Protein AF-A0A919XUC8-F1 (afdb_monomer_lite)

Organism: NCBI:txid1274374

pLDDT: mean 73.31, std 17.29, range [32.78, 96.19]

Structure (mmCIF, N/CA/C/O backbone):
data_AF-A0A919XUC8-F1
#
_entry.id   AF-A0A919XUC8-F1
#
loop_
_atom_site.group_PDB
_atom_site.id
_atom_site.type_symbol
_atom_site.label_atom_id
_atom_site.label_alt_id
_atom_site.label_comp_id
_atom_site.label_asym_id
_atom_site.label_entity_id
_atom_site.label_seq_id
_atom_site.pdbx_PDB_ins_code
_atom_site.Cartn_x
_atom_site.Cartn_y
_atom_site.Cartn_z
_atom_site.occupancy
_atom_site.B_iso_or_equiv
_atom_site.auth_seq_id
_atom_site.auth_comp_id
_atom_site.auth_asym_id
_atom_site.auth_atom_id
_atom_site.pdbx_PDB_model_num
ATOM 1 N N . MET A 1 1 ? 23.771 -29.250 4.100 1.00 35.22 1 MET A N 1
ATOM 2 C CA . MET A 1 1 ? 23.543 -27.794 4.198 1.00 35.22 1 MET A CA 1
ATOM 3 C C . MET A 1 1 ? 22.122 -27.547 3.735 1.00 35.22 1 MET A C 1
ATOM 5 O O . MET A 1 1 ? 21.874 -27.646 2.543 1.00 35.22 1 MET A O 1
ATOM 9 N N . LEU A 1 2 ? 21.184 -27.385 4.669 1.00 32.78 2 LEU A N 1
ATOM 10 C CA . LEU A 1 2 ? 19.795 -27.058 4.343 1.00 32.78 2 LEU A CA 1
ATOM 11 C C . LEU A 1 2 ? 19.739 -25.569 3.996 1.00 32.78 2 LEU A C 1
ATOM 13 O O . LEU A 1 2 ? 20.251 -24.742 4.746 1.00 32.78 2 LEU A O 1
ATOM 17 N N . SER A 1 3 ? 19.220 -25.292 2.804 1.00 42.78 3 SER A N 1
ATOM 18 C CA . SER A 1 3 ? 19.076 -23.978 2.186 1.00 42.78 3 SER A CA 1
ATOM 19 C C . SER A 1 3 ? 18.250 -23.041 3.059 1.00 42.78 3 SER A C 1
ATOM 21 O O . SER A 1 3 ? 17.225 -23.460 3.598 1.00 42.78 3 SER A O 1
ATOM 23 N N . ASP A 1 4 ? 18.694 -21.786 3.155 1.00 43.66 4 ASP A N 1
ATOM 24 C CA . ASP A 1 4 ? 17.958 -20.678 3.759 1.00 43.66 4 ASP A CA 1
ATOM 25 C C . ASP A 1 4 ? 16.482 -20.745 3.359 1.00 43.66 4 ASP A C 1
ATOM 27 O O . ASP A 1 4 ? 16.142 -20.634 2.181 1.00 43.66 4 ASP A O 1
ATOM 31 N N . HIS A 1 5 ? 15.611 -20.956 4.346 1.00 45.22 5 HIS A N 1
ATOM 32 C CA . HIS A 1 5 ? 14.172 -20.826 4.179 1.00 45.22 5 HIS A CA 1
ATOM 33 C C . HIS A 1 5 ? 13.878 -19.499 3.470 1.00 45.22 5 HIS A C 1
ATOM 35 O O . HIS A 1 5 ? 14.228 -18.431 3.984 1.00 45.22 5 HIS A O 1
ATOM 41 N N . GLU A 1 6 ? 13.244 -19.564 2.296 1.00 49.62 6 GLU A N 1
ATOM 42 C CA . GLU A 1 6 ? 12.696 -18.398 1.611 1.00 49.62 6 GLU A CA 1
ATOM 43 C C . GLU A 1 6 ? 11.824 -17.638 2.612 1.00 49.62 6 GLU A C 1
ATOM 45 O O . GLU A 1 6 ? 10.756 -18.099 3.018 1.00 49.62 6 GLU A O 1
ATOM 50 N N . LYS A 1 7 ? 12.302 -16.481 3.078 1.00 47.91 7 LYS A N 1
ATOM 51 C CA . LYS A 1 7 ? 11.507 -15.606 3.936 1.00 47.91 7 LYS A CA 1
ATOM 52 C C . LYS A 1 7 ? 10.332 -15.117 3.104 1.00 47.91 7 LYS A C 1
ATOM 54 O O . LYS A 1 7 ? 10.473 -14.174 2.328 1.00 47.91 7 LYS A O 1
ATOM 59 N N . GLN A 1 8 ? 9.188 -15.771 3.262 1.00 55.16 8 GLN A N 1
ATOM 60 C CA . GLN A 1 8 ? 7.946 -15.391 2.610 1.00 55.16 8 GLN A CA 1
ATOM 61 C C . GLN A 1 8 ? 7.625 -13.941 3.001 1.00 55.16 8 GLN A C 1
ATOM 63 O O . GLN A 1 8 ? 7.389 -13.623 4.168 1.00 55.16 8 GLN A O 1
ATOM 68 N N . PHE A 1 9 ? 7.728 -13.029 2.035 1.00 65.75 9 PHE A N 1
ATOM 69 C CA . PHE A 1 9 ? 7.558 -11.600 2.263 1.00 65.75 9 PHE A CA 1
ATOM 70 C C . PHE A 1 9 ? 6.149 -11.184 1.851 1.00 65.75 9 PHE A C 1
ATOM 72 O O . PHE A 1 9 ? 5.797 -11.246 0.675 1.00 65.75 9 PHE A O 1
ATOM 79 N N . PHE A 1 10 ? 5.359 -10.723 2.819 1.00 75.56 10 PHE A N 1
ATOM 80 C CA . PHE A 1 10 ? 4.027 -10.186 2.562 1.00 75.56 10 PHE A CA 1
ATOM 81 C C . PHE A 1 10 ? 4.118 -8.669 2.349 1.00 75.56 10 PHE A C 1
ATOM 83 O O . PHE A 1 10 ? 4.621 -7.961 3.229 1.00 75.56 10 PHE A O 1
ATOM 90 N N . PRO A 1 11 ? 3.672 -8.140 1.196 1.00 82.00 11 PRO A N 1
ATOM 91 C CA . PRO A 1 11 ? 3.719 -6.710 0.939 1.00 82.00 11 PRO A CA 1
ATOM 92 C C . PRO A 1 11 ? 2.731 -5.967 1.841 1.00 82.00 11 PRO A C 1
ATOM 94 O O . PRO A 1 11 ? 1.624 -6.440 2.090 1.00 82.00 11 PRO A O 1
ATOM 97 N N . LYS A 1 12 ? 3.105 -4.764 2.280 1.00 83.69 12 LYS A N 1
ATOM 98 C CA . LYS A 1 12 ? 2.162 -3.799 2.859 1.00 83.69 12 LYS A CA 1
ATOM 99 C C . LYS A 1 12 ? 1.302 -3.218 1.735 1.00 83.69 12 LYS A C 1
ATOM 101 O O . LYS A 1 12 ? 1.861 -2.743 0.745 1.00 83.69 12 LYS A O 1
ATOM 106 N N . VAL A 1 13 ? -0.022 -3.249 1.877 1.00 85.06 13 VAL A N 1
ATOM 107 C CA . VAL A 1 13 ? -0.961 -2.833 0.820 1.00 85.06 13 VAL A CA 1
ATOM 108 C C . VAL A 1 13 ? -1.661 -1.540 1.219 1.00 85.06 13 VAL A C 1
ATOM 110 O O . VAL A 1 13 ? -2.330 -1.483 2.244 1.00 85.06 13 VAL A O 1
ATOM 113 N N . PHE A 1 14 ? -1.527 -0.505 0.391 1.00 83.38 14 PHE A N 1
ATOM 114 C CA . PHE A 1 14 ? -2.215 0.773 0.573 1.00 83.38 14 PHE A CA 1
ATOM 115 C C . PHE A 1 14 ? -3.455 0.823 -0.328 1.00 83.38 14 PHE A C 1
ATOM 117 O O . PHE A 1 14 ? -3.329 0.809 -1.553 1.00 83.38 14 PHE A O 1
ATOM 124 N N . VAL A 1 15 ? -4.649 0.896 0.262 1.00 81.44 15 VAL A N 1
ATOM 125 C CA . VAL A 1 15 ? -5.942 0.874 -0.446 1.00 81.44 15 VAL A CA 1
ATOM 126 C C . VAL A 1 15 ? -6.678 2.193 -0.238 1.00 81.44 15 VAL A C 1
ATOM 128 O O . VAL A 1 15 ? -6.671 2.747 0.855 1.00 81.44 15 VAL A O 1
ATOM 131 N N . GLY A 1 16 ? -7.342 2.709 -1.270 1.00 76.19 16 GLY A N 1
ATOM 132 C CA . GLY A 1 16 ? -8.295 3.813 -1.128 1.00 76.19 16 GLY A CA 1
ATOM 133 C C . GLY A 1 16 ? -8.589 4.543 -2.431 1.00 76.19 16 GLY A C 1
ATOM 134 O O . GLY A 1 16 ? -8.021 4.228 -3.479 1.00 76.19 16 GLY A O 1
ATOM 135 N N . SER A 1 17 ? -9.479 5.530 -2.359 1.00 71.12 17 SER A N 1
ATOM 136 C CA . SER A 1 17 ? -10.038 6.255 -3.507 1.00 71.12 17 SER A CA 1
ATOM 137 C C . SER A 1 17 ? -9.015 7.140 -4.243 1.00 71.12 17 SER A C 1
ATOM 139 O O . SER A 1 17 ? -7.863 7.302 -3.840 1.00 71.12 17 SER A O 1
ATOM 141 N N . ARG A 1 18 ? -9.380 7.713 -5.395 1.00 69.62 18 ARG A N 1
ATOM 142 C CA . ARG A 1 18 ? -8.484 8.648 -6.101 1.00 69.62 18 ARG A CA 1
ATOM 143 C C . ARG A 1 18 ? -8.167 9.855 -5.215 1.00 69.62 18 ARG A C 1
ATOM 145 O O . ARG A 1 18 ? -9.049 10.367 -4.542 1.00 69.62 18 ARG A O 1
ATOM 152 N N . LYS A 1 19 ? -6.913 10.326 -5.270 1.00 68.81 19 LYS A N 1
ATOM 153 C CA . LYS A 1 19 ? -6.398 11.459 -4.472 1.00 68.81 19 LYS A CA 1
ATOM 154 C C . LYS A 1 19 ? -6.428 11.252 -2.950 1.00 68.81 19 LYS A C 1
ATOM 156 O O . LYS A 1 19 ? -6.259 12.207 -2.208 1.00 68.81 19 LYS A O 1
ATOM 161 N N . SER A 1 20 ? -6.536 10.012 -2.486 1.00 70.69 20 SER A N 1
ATOM 162 C CA . SER A 1 20 ? -6.585 9.659 -1.064 1.00 70.69 20 SER A CA 1
ATOM 163 C C . SER A 1 20 ? -5.227 9.673 -0.335 1.00 70.69 20 SER A C 1
ATOM 165 O O . SER A 1 20 ? -5.047 8.987 0.661 1.00 70.69 20 SER A O 1
ATOM 167 N N . GLY A 1 21 ? -4.209 10.348 -0.876 1.00 79.81 21 GLY A N 1
ATOM 168 C CA . GLY A 1 21 ? -2.881 10.416 -0.249 1.00 79.81 21 GLY A CA 1
ATOM 169 C C . GLY A 1 21 ? -1.994 9.165 -0.372 1.00 79.81 21 GLY A C 1
ATOM 170 O O . GLY A 1 21 ? -0.875 9.187 0.134 1.00 79.81 21 GLY A O 1
ATOM 171 N N . LYS A 1 22 ? -2.412 8.103 -1.084 1.00 84.75 22 LYS A N 1
ATOM 172 C CA . LYS A 1 22 ? -1.598 6.876 -1.282 1.00 84.75 22 LYS A CA 1
ATOM 173 C C . LYS A 1 22 ? -0.179 7.168 -1.764 1.00 84.75 22 LYS A C 1
ATOM 175 O O . LYS A 1 22 ? 0.776 6.792 -1.098 1.00 84.75 22 LYS A O 1
ATOM 180 N N . THR A 1 23 ? -0.041 7.877 -2.885 1.00 86.19 23 THR A N 1
ATOM 181 C CA . THR A 1 23 ? 1.264 8.238 -3.461 1.00 86.19 23 THR A CA 1
ATOM 182 C C . THR A 1 23 ? 2.134 8.975 -2.450 1.00 86.19 23 THR A C 1
ATOM 184 O O . THR A 1 23 ? 3.331 8.726 -2.346 1.00 86.19 23 THR A O 1
ATOM 187 N N . THR A 1 24 ? 1.522 9.826 -1.633 1.00 87.56 24 THR A N 1
ATOM 188 C CA . THR A 1 24 ? 2.218 10.528 -0.567 1.00 87.56 24 THR A CA 1
ATOM 189 C C . THR A 1 24 ? 2.731 9.587 0.522 1.00 87.56 24 THR A C 1
ATOM 191 O O . THR A 1 24 ? 3.886 9.696 0.928 1.00 87.56 24 THR A O 1
ATOM 194 N N . ALA A 1 25 ? 1.911 8.633 0.966 1.00 86.75 25 ALA A N 1
ATOM 195 C CA . ALA A 1 25 ? 2.333 7.616 1.926 1.00 86.75 25 ALA A CA 1
ATOM 196 C C . ALA A 1 25 ? 3.466 6.736 1.365 1.00 86.75 25 ALA A C 1
ATOM 198 O O . ALA A 1 25 ? 4.388 6.368 2.095 1.00 86.75 25 ALA A O 1
ATOM 199 N N . LEU A 1 26 ? 3.445 6.445 0.059 1.00 91.50 26 LEU A N 1
ATOM 200 C CA . LEU A 1 26 ? 4.529 5.727 -0.616 1.00 91.50 26 LEU A CA 1
ATOM 201 C C . LEU A 1 26 ? 5.830 6.543 -0.650 1.00 91.50 26 LEU A C 1
ATOM 203 O O . LEU A 1 26 ? 6.896 5.972 -0.426 1.00 91.50 26 LEU A O 1
ATOM 207 N N . LEU A 1 27 ? 5.756 7.858 -0.885 1.00 92.38 27 LEU A N 1
ATOM 208 C CA . LEU A 1 27 ? 6.912 8.763 -0.849 1.00 92.38 27 LEU A CA 1
ATOM 209 C C . LEU A 1 27 ? 7.544 8.833 0.545 1.00 92.38 27 LEU A C 1
ATOM 211 O O . LEU A 1 27 ? 8.756 8.660 0.663 1.00 92.38 27 LEU A O 1
ATOM 215 N N . GLN A 1 28 ? 6.727 9.006 1.588 1.00 88.38 28 GLN A N 1
ATOM 216 C CA . GLN A 1 28 ? 7.189 9.001 2.978 1.00 88.38 28 GLN A CA 1
ATOM 217 C C . GLN A 1 28 ? 7.873 7.668 3.316 1.00 88.38 28 GLN A C 1
ATOM 219 O O . GLN A 1 28 ? 9.004 7.638 3.798 1.00 88.38 28 GLN A O 1
ATOM 224 N N . ARG A 1 29 ? 7.233 6.545 2.964 1.00 88.19 29 ARG A N 1
ATOM 225 C CA . ARG A 1 29 ? 7.799 5.209 3.177 1.00 88.19 29 ARG A CA 1
ATOM 226 C C . ARG A 1 29 ? 9.113 5.013 2.423 1.00 88.19 29 ARG A C 1
ATOM 228 O O . ARG A 1 29 ? 10.027 4.383 2.953 1.00 88.19 29 ARG A O 1
ATOM 235 N N . ALA A 1 30 ? 9.219 5.502 1.192 1.00 93.31 30 ALA A N 1
ATOM 236 C CA . ALA A 1 30 ? 10.446 5.409 0.409 1.00 93.31 30 ALA A CA 1
ATOM 237 C C . ALA A 1 30 ? 11.585 6.219 1.041 1.00 93.31 30 ALA A C 1
ATOM 239 O O . ALA A 1 30 ? 12.723 5.754 1.053 1.00 93.31 30 ALA A O 1
ATOM 240 N N . GLU A 1 31 ? 11.286 7.388 1.611 1.00 92.31 31 GLU A N 1
ATOM 241 C CA . GLU A 1 31 ? 12.276 8.192 2.327 1.00 92.31 31 GLU A CA 1
ATOM 242 C C . GLU A 1 31 ? 12.729 7.512 3.627 1.00 92.31 31 GLU A C 1
ATOM 244 O O . GLU A 1 31 ? 13.929 7.449 3.887 1.00 92.31 31 GLU A O 1
ATOM 249 N N . GLU A 1 32 ? 11.812 6.943 4.411 1.00 88.69 32 GLU A N 1
ATOM 250 C CA . GLU A 1 32 ? 12.132 6.247 5.668 1.00 88.69 32 GLU A CA 1
ATOM 251 C C . GLU A 1 32 ? 12.921 4.953 5.442 1.00 88.69 32 GLU A C 1
ATOM 253 O O . GLU A 1 32 ? 13.905 4.675 6.123 1.00 88.69 32 GLU A O 1
ATOM 258 N N . THR A 1 33 ? 12.492 4.147 4.470 1.00 89.06 33 THR A N 1
ATOM 259 C CA . THR A 1 33 ? 13.034 2.796 4.249 1.00 89.06 33 THR A CA 1
ATOM 260 C C . THR A 1 33 ? 14.169 2.751 3.233 1.00 89.06 33 THR A C 1
ATOM 262 O O . THR A 1 33 ? 14.835 1.724 3.105 1.00 89.06 33 THR A O 1
ATOM 265 N N . LYS A 1 34 ? 14.363 3.831 2.464 1.00 92.69 34 LYS A N 1
ATOM 266 C CA . LYS A 1 34 ? 15.266 3.904 1.301 1.00 92.69 34 LYS A CA 1
ATOM 267 C C . LYS A 1 34 ? 14.966 2.867 0.205 1.00 92.69 34 LYS A C 1
ATOM 269 O O . LYS A 1 34 ? 15.782 2.660 -0.696 1.00 92.69 34 LYS A O 1
ATOM 274 N N . ILE A 1 35 ? 13.790 2.232 0.244 1.00 93.00 35 ILE A N 1
ATOM 275 C CA . ILE A 1 35 ? 13.325 1.312 -0.797 1.00 93.00 35 ILE A CA 1
ATOM 276 C C . ILE A 1 35 ? 12.912 2.137 -2.028 1.00 93.00 35 ILE A C 1
ATOM 278 O O . ILE A 1 35 ? 12.143 3.090 -1.889 1.00 93.00 35 ILE A O 1
ATOM 282 N N . PRO A 1 36 ? 13.390 1.797 -3.240 1.00 95.50 36 PRO A N 1
ATOM 283 C CA . PRO A 1 36 ? 13.033 2.541 -4.440 1.00 95.50 36 PRO A CA 1
ATOM 284 C C . PRO A 1 36 ? 11.555 2.372 -4.803 1.00 95.50 36 PRO A C 1
ATOM 286 O O . PRO A 1 36 ? 11.008 1.269 -4.722 1.00 95.50 36 PRO A O 1
ATOM 289 N N . ILE A 1 37 ? 10.944 3.451 -5.289 1.00 96.19 37 ILE A N 1
ATOM 290 C CA . ILE A 1 37 ? 9.607 3.414 -5.883 1.00 96.19 37 ILE A CA 1
ATOM 291 C C . ILE A 1 37 ? 9.723 2.951 -7.332 1.00 96.19 37 ILE A C 1
ATOM 293 O O . ILE A 1 37 ? 10.537 3.470 -8.097 1.00 96.19 37 ILE A O 1
ATOM 297 N N . LEU A 1 38 ? 8.903 1.981 -7.708 1.00 95.38 38 LEU A N 1
ATOM 298 C CA . LEU A 1 38 ? 8.720 1.492 -9.058 1.00 95.38 38 LEU A CA 1
ATOM 299 C C . LEU A 1 38 ? 7.423 2.065 -9.630 1.00 95.38 38 LEU A C 1
ATOM 301 O O . LEU A 1 38 ? 6.378 2.013 -8.985 1.00 95.38 38 LEU A O 1
ATOM 305 N N . THR A 1 39 ? 7.502 2.583 -10.851 1.00 92.94 39 THR A N 1
ATOM 306 C CA . THR A 1 39 ? 6.359 3.127 -11.583 1.00 92.94 39 THR A CA 1
ATOM 307 C C . THR A 1 39 ? 6.351 2.677 -13.048 1.00 92.94 39 THR A C 1
ATOM 309 O O . THR A 1 39 ? 7.311 2.077 -13.546 1.00 92.94 39 THR A O 1
ATOM 312 N N . HIS A 1 40 ? 5.251 2.945 -13.749 1.00 87.88 40 HIS A N 1
ATOM 313 C CA . HIS A 1 40 ? 4.973 2.401 -15.075 1.00 87.88 40 HIS A CA 1
ATOM 314 C C . HIS A 1 40 ? 5.652 3.153 -16.232 1.00 87.88 40 HIS A C 1
ATOM 316 O O . HIS A 1 40 ? 5.915 2.532 -17.260 1.00 87.88 40 HIS A O 1
ATOM 322 N N . ASP A 1 41 ? 5.935 4.456 -16.109 1.00 89.25 41 ASP A N 1
ATOM 323 C CA . ASP A 1 41 ? 6.594 5.234 -17.169 1.00 89.25 41 ASP A CA 1
ATOM 324 C C . ASP A 1 41 ? 7.450 6.414 -16.667 1.00 89.25 41 ASP A C 1
ATOM 326 O O . ASP A 1 41 ? 7.510 6.731 -15.476 1.00 89.25 41 ASP A O 1
ATOM 330 N N . GLU A 1 42 ? 8.182 7.040 -17.595 1.00 91.88 42 GLU A N 1
ATOM 331 C CA . GLU A 1 42 ? 9.113 8.137 -17.295 1.00 91.88 42 GLU A CA 1
ATOM 332 C C . GLU A 1 42 ? 8.399 9.445 -16.907 1.00 91.88 42 GLU A C 1
ATOM 334 O O . GLU A 1 42 ? 8.969 10.261 -16.173 1.00 91.88 42 GLU A O 1
ATOM 339 N N . ASN A 1 43 ? 7.145 9.637 -17.334 1.00 91.75 43 ASN A N 1
ATOM 340 C CA . ASN A 1 43 ? 6.351 10.804 -16.951 1.00 91.75 43 ASN A CA 1
ATOM 341 C C . ASN A 1 43 ? 5.996 10.721 -15.469 1.00 91.75 43 ASN A C 1
ATOM 343 O O . ASN A 1 43 ? 6.256 11.660 -14.714 1.00 91.75 43 ASN A O 1
ATOM 347 N N . MET A 1 44 ? 5.487 9.567 -15.033 1.00 91.50 44 MET A N 1
ATOM 348 C CA . MET A 1 44 ? 5.174 9.332 -13.629 1.00 91.50 44 MET A CA 1
ATOM 349 C C . MET A 1 44 ? 6.432 9.369 -12.761 1.00 91.50 44 MET A C 1
ATOM 351 O O . MET A 1 44 ? 6.437 9.966 -11.687 1.00 91.50 44 MET A O 1
ATOM 355 N N . LYS A 1 45 ? 7.554 8.831 -13.249 1.00 94.25 45 LYS A N 1
ATOM 356 C CA . LYS A 1 45 ? 8.842 8.940 -12.551 1.00 94.25 45 LYS A CA 1
ATOM 357 C C . LYS A 1 45 ? 9.273 10.390 -12.347 1.00 94.25 45 LYS A C 1
ATOM 359 O O . LYS A 1 45 ? 9.770 10.730 -11.273 1.00 94.25 45 LYS A O 1
ATOM 364 N N . SER A 1 46 ? 9.092 11.237 -13.356 1.00 94.06 46 SER A N 1
ATOM 365 C CA . SER A 1 46 ? 9.395 12.666 -13.257 1.00 94.06 46 SER A CA 1
ATOM 366 C C . SER A 1 46 ? 8.471 13.357 -12.254 1.00 94.06 46 SER A C 1
ATOM 368 O O . SER A 1 46 ? 8.958 14.074 -11.382 1.00 94.06 46 SER A O 1
ATOM 370 N N . TYR A 1 47 ? 7.167 13.065 -12.307 1.00 93.25 47 TYR A N 1
ATOM 371 C CA . TYR A 1 47 ? 6.182 13.565 -11.347 1.00 93.25 47 TYR A CA 1
ATOM 372 C C . TYR A 1 47 ? 6.531 13.183 -9.901 1.00 93.25 47 TYR A C 1
ATOM 374 O O . TYR A 1 47 ? 6.653 14.065 -9.053 1.00 93.25 47 TYR A O 1
ATOM 382 N N . LEU A 1 48 ? 6.775 11.898 -9.629 1.00 94.00 48 LEU A N 1
ATOM 383 C CA . LEU A 1 48 ? 7.102 11.400 -8.290 1.00 94.00 48 LEU A CA 1
ATOM 384 C C . LEU A 1 48 ? 8.391 12.019 -7.747 1.00 94.00 48 LEU A C 1
ATOM 386 O O . LEU A 1 48 ? 8.449 12.375 -6.575 1.00 94.00 48 LEU A O 1
ATOM 390 N N . LYS A 1 49 ? 9.415 12.205 -8.590 1.00 94.69 49 LYS A N 1
ATOM 391 C CA . LYS A 1 49 ? 10.646 12.904 -8.191 1.00 94.69 49 LYS A CA 1
ATOM 392 C C . LYS A 1 49 ? 10.395 14.369 -7.846 1.00 94.69 49 LYS A C 1
ATOM 394 O O . LYS A 1 49 ? 10.946 14.868 -6.868 1.00 94.69 49 LYS A O 1
ATOM 399 N N . SER A 1 50 ? 9.593 15.068 -8.648 1.00 92.62 50 SER A N 1
ATOM 400 C CA . SER A 1 50 ? 9.225 16.457 -8.366 1.00 92.62 50 SER A CA 1
ATOM 401 C C . SER A 1 50 ? 8.425 16.574 -7.071 1.00 92.62 50 SER A C 1
ATOM 403 O O . SER A 1 50 ? 8.698 17.467 -6.271 1.00 92.62 50 SER A O 1
ATOM 405 N N . GLU A 1 51 ? 7.480 15.666 -6.841 1.00 90.88 51 GLU A N 1
ATOM 406 C CA . GLU A 1 51 ? 6.665 15.632 -5.627 1.00 90.88 51 GLU A CA 1
ATOM 407 C C . GLU A 1 51 ? 7.501 15.287 -4.386 1.00 90.88 51 GLU A C 1
ATOM 409 O O . GLU A 1 51 ? 7.385 15.963 -3.365 1.00 90.88 51 GLU A O 1
ATOM 414 N N . ALA A 1 52 ? 8.416 14.317 -4.489 1.00 92.94 52 ALA A N 1
ATOM 415 C CA . ALA A 1 52 ? 9.377 13.991 -3.435 1.00 92.94 52 ALA A CA 1
ATOM 416 C C . ALA A 1 52 ? 10.218 15.217 -3.049 1.00 92.94 52 ALA A C 1
ATOM 418 O O . ALA A 1 52 ? 10.297 15.582 -1.877 1.00 92.94 52 ALA A O 1
ATOM 419 N N . LYS A 1 53 ? 10.778 15.912 -4.049 1.00 92.00 53 LYS A N 1
ATOM 420 C CA . LYS A 1 53 ? 11.595 17.111 -3.833 1.00 92.00 53 LYS A CA 1
ATOM 421 C C . LYS A 1 53 ? 10.806 18.237 -3.165 1.00 92.00 53 LYS A C 1
ATOM 423 O O . LYS A 1 53 ? 11.321 18.874 -2.253 1.00 92.00 53 LYS A O 1
ATOM 428 N N . ARG A 1 54 ? 9.554 18.472 -3.576 1.00 89.31 54 ARG A N 1
ATOM 429 C CA . ARG A 1 54 ? 8.678 19.477 -2.941 1.00 89.31 54 ARG A CA 1
ATOM 430 C C . ARG A 1 54 ? 8.432 19.204 -1.459 1.00 89.31 54 ARG A C 1
ATOM 432 O O . ARG A 1 54 ? 8.218 20.145 -0.707 1.00 89.31 54 ARG A O 1
ATOM 439 N N . ARG A 1 55 ? 8.479 17.936 -1.052 1.00 86.81 55 ARG A N 1
ATOM 440 C CA . ARG A 1 55 ? 8.277 17.484 0.331 1.00 86.81 55 ARG A CA 1
ATOM 441 C C . ARG A 1 55 ? 9.574 17.373 1.137 1.00 86.81 55 ARG A C 1
ATOM 443 O O . ARG A 1 55 ? 9.543 16.908 2.268 1.00 86.81 55 ARG A O 1
ATOM 450 N N . GLY A 1 56 ? 10.712 17.777 0.568 1.00 89.88 56 GLY A N 1
ATOM 451 C CA . GLY A 1 56 ? 12.020 17.656 1.216 1.00 89.88 56 GLY A CA 1
ATOM 452 C C . GLY A 1 56 ? 12.599 16.237 1.204 1.00 89.88 56 GLY A C 1
ATOM 453 O O . GLY A 1 56 ? 13.589 15.972 1.877 1.00 89.88 56 GLY A O 1
ATOM 454 N N . HIS A 1 57 ? 12.019 15.314 0.433 1.00 89.56 57 HIS A N 1
ATOM 455 C CA . HIS A 1 57 ? 12.515 13.946 0.285 1.00 89.56 57 HIS A CA 1
ATOM 456 C C . HIS A 1 57 ? 13.509 13.858 -0.882 1.00 89.56 57 HIS A C 1
ATOM 458 O O . HIS A 1 57 ? 13.206 13.341 -1.960 1.00 89.56 57 HIS A O 1
ATOM 464 N N . GLU A 1 58 ? 14.707 14.411 -0.696 1.00 83.31 58 GLU A N 1
ATOM 465 C CA . GLU A 1 58 ? 15.708 14.517 -1.769 1.00 83.31 58 GLU A CA 1
ATOM 466 C C . GLU A 1 58 ? 16.337 13.169 -2.162 1.00 83.31 58 GLU A C 1
ATOM 468 O O . GLU A 1 58 ? 16.872 13.029 -3.263 1.00 83.31 58 GLU A O 1
ATOM 473 N N . ASN A 1 59 ? 16.232 12.158 -1.294 1.00 84.56 59 ASN A N 1
ATOM 474 C CA . ASN A 1 59 ? 16.900 10.867 -1.456 1.00 84.56 59 ASN A CA 1
ATOM 475 C C . ASN A 1 59 ? 15.988 9.753 -1.994 1.00 84.56 59 ASN A C 1
ATOM 477 O O . ASN A 1 59 ? 16.428 8.608 -2.136 1.00 84.56 59 ASN A O 1
ATOM 481 N N . VAL A 1 60 ? 14.729 10.059 -2.324 1.00 92.56 60 VAL A N 1
ATOM 482 C CA . VAL A 1 60 ? 13.795 9.065 -2.864 1.00 92.56 60 VAL A CA 1
ATOM 483 C C . VAL A 1 60 ? 14.217 8.648 -4.271 1.00 92.56 60 VAL A C 1
ATOM 485 O O . VAL A 1 60 ? 14.220 9.424 -5.232 1.00 92.56 60 VAL A O 1
ATOM 488 N N . LYS A 1 61 ? 14.547 7.364 -4.414 1.00 94.56 61 LYS A N 1
ATOM 489 C CA . LYS A 1 61 ? 14.887 6.755 -5.699 1.00 94.56 61 LYS A CA 1
ATOM 490 C C . LYS A 1 61 ? 13.620 6.279 -6.400 1.00 94.56 61 LYS A C 1
ATOM 492 O O . LYS A 1 61 ? 12.903 5.439 -5.872 1.00 94.56 61 LYS A O 1
ATOM 497 N N . VAL A 1 62 ? 13.400 6.756 -7.623 1.00 95.00 62 VAL A N 1
ATOM 498 C CA . VAL A 1 62 ? 12.277 6.331 -8.475 1.00 95.00 62 VAL 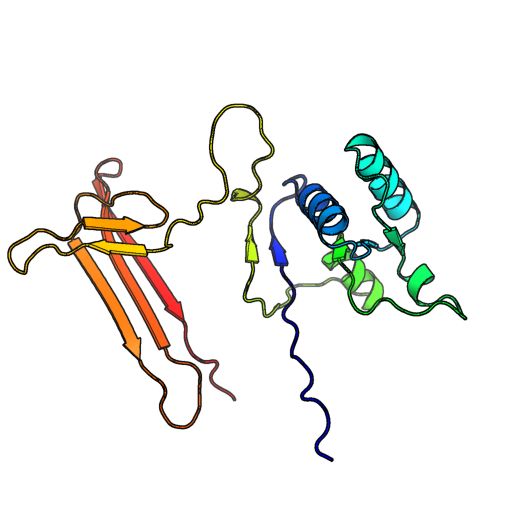A CA 1
ATOM 499 C C . VAL A 1 62 ? 12.804 5.646 -9.737 1.00 95.00 62 VAL A C 1
ATOM 501 O O . VAL A 1 62 ? 13.701 6.171 -10.409 1.00 95.00 62 VAL A O 1
ATOM 504 N N . LEU A 1 63 ? 12.255 4.471 -10.034 1.00 94.12 63 LEU A N 1
ATOM 505 C CA . LEU A 1 63 ? 12.599 3.577 -11.136 1.00 94.12 63 LEU A CA 1
ATOM 506 C C . LEU A 1 63 ? 11.372 3.324 -12.012 1.00 94.12 63 LEU A C 1
ATOM 508 O O . LEU A 1 63 ? 10.252 3.262 -11.512 1.00 94.12 63 LEU A O 1
ATOM 512 N N . 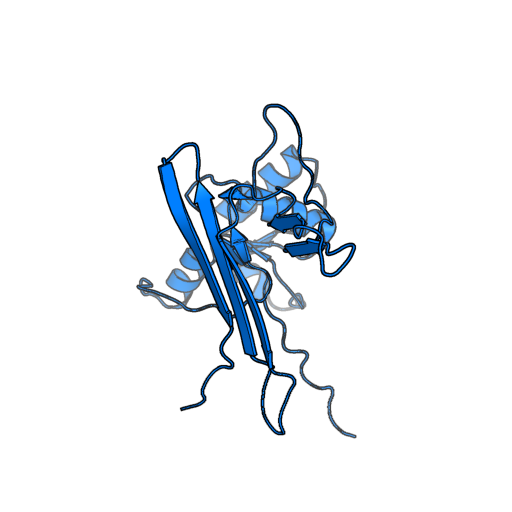THR A 1 64 ? 11.587 3.114 -13.306 1.00 92.19 64 THR A N 1
ATOM 513 C CA . THR A 1 64 ? 10.577 2.525 -14.197 1.00 92.19 64 THR A CA 1
ATOM 514 C C . THR A 1 64 ? 10.758 1.015 -14.338 1.00 92.19 64 THR A C 1
ATOM 516 O O . THR A 1 64 ? 11.813 0.466 -14.015 1.00 92.19 64 THR A O 1
ATOM 519 N N . VAL A 1 65 ? 9.755 0.324 -14.886 1.00 86.19 65 VAL A N 1
ATOM 520 C CA . VAL A 1 65 ? 9.902 -1.085 -15.307 1.00 86.19 65 VAL A CA 1
ATOM 521 C C . VAL A 1 65 ? 11.095 -1.252 -16.256 1.00 86.19 65 VAL A C 1
ATOM 523 O O . VAL A 1 65 ? 11.874 -2.191 -16.111 1.00 86.19 65 VAL A O 1
ATOM 526 N N . ASN A 1 66 ? 11.307 -0.304 -17.172 1.00 86.75 66 ASN A N 1
ATOM 527 C CA . ASN A 1 66 ? 12.459 -0.313 -18.076 1.00 86.75 66 ASN A CA 1
ATOM 528 C C . ASN A 1 66 ? 13.785 -0.174 -17.316 1.00 86.75 66 ASN A C 1
ATOM 530 O O . ASN A 1 66 ? 14.758 -0.846 -17.642 1.00 86.75 66 ASN A O 1
ATOM 534 N N . ASP A 1 67 ? 13.829 0.644 -16.261 1.00 89.50 67 ASP A N 1
ATOM 535 C CA . ASP A 1 67 ? 15.016 0.783 -15.415 1.00 89.50 67 ASP A CA 1
ATOM 536 C C . ASP A 1 67 ? 15.418 -0.510 -14.689 1.00 89.50 67 ASP A C 1
ATOM 538 O O . ASP A 1 67 ? 16.594 -0.638 -14.338 1.00 89.50 67 ASP A O 1
ATOM 542 N N . LEU A 1 68 ? 14.479 -1.436 -14.452 1.00 85.25 68 LEU A N 1
ATOM 543 C CA . LEU A 1 68 ? 14.754 -2.756 -13.869 1.00 85.25 68 LEU A CA 1
ATOM 544 C C . LEU A 1 68 ? 15.354 -3.747 -14.872 1.00 85.25 68 LEU A C 1
ATOM 546 O O . LEU A 1 68 ? 16.007 -4.702 -14.453 1.00 85.25 68 LEU A O 1
ATOM 550 N N . HIS A 1 69 ? 15.119 -3.538 -16.168 1.00 81.00 69 HIS A N 1
ATOM 551 C CA . HIS A 1 69 ? 15.575 -4.415 -17.250 1.00 81.00 69 HIS A CA 1
ATOM 552 C C . HIS A 1 69 ? 16.848 -3.913 -17.942 1.00 81.00 69 HIS A C 1
ATOM 554 O O . HIS A 1 69 ? 17.349 -4.579 -18.838 1.00 81.00 69 HIS A O 1
ATOM 560 N N . LYS A 1 70 ? 17.388 -2.755 -17.542 1.00 81.81 70 LYS A N 1
ATOM 561 C CA . LYS A 1 70 ? 18.656 -2.246 -18.084 1.00 81.81 70 LYS A CA 1
ATOM 562 C C . LYS A 1 70 ? 19.819 -3.165 -17.703 1.00 81.81 70 LYS A C 1
ATOM 564 O O . LYS A 1 70 ? 20.082 -3.365 -16.513 1.00 81.81 70 LYS A O 1
ATOM 569 N N . ASP A 1 71 ? 20.534 -3.650 -18.715 1.00 65.19 71 ASP A N 1
ATOM 570 C CA . ASP A 1 71 ? 21.719 -4.493 -18.558 1.00 65.19 71 ASP A CA 1
ATOM 571 C C . ASP A 1 71 ? 22.769 -3.850 -17.642 1.00 65.19 71 ASP A C 1
ATOM 573 O O . ASP A 1 71 ? 22.982 -2.635 -17.640 1.00 65.19 71 ASP A O 1
ATOM 577 N N . GLY A 1 72 ? 23.407 -4.678 -16.812 1.00 68.25 72 GLY A N 1
ATOM 578 C CA . GLY A 1 72 ? 24.428 -4.250 -15.851 1.00 68.25 72 GLY A CA 1
ATOM 579 C C . GLY A 1 72 ? 23.891 -3.589 -14.576 1.00 68.25 72 GLY A C 1
ATOM 580 O O . GLY A 1 72 ? 24.660 -3.352 -13.642 1.00 68.25 72 GLY A O 1
ATOM 581 N N . ARG A 1 73 ? 22.580 -3.323 -14.465 1.00 76.38 73 ARG A N 1
ATOM 582 C CA . ARG A 1 73 ? 21.993 -2.805 -13.224 1.00 76.38 73 ARG A CA 1
ATOM 583 C C . ARG A 1 73 ? 21.617 -3.943 -12.279 1.00 76.38 73 ARG A C 1
ATOM 585 O O . ARG A 1 73 ? 20.778 -4.781 -12.595 1.00 76.38 73 ARG A O 1
ATOM 592 N N . ARG A 1 74 ? 22.160 -3.926 -11.058 1.00 80.38 74 ARG A N 1
ATOM 593 C CA . ARG A 1 74 ? 21.695 -4.824 -9.990 1.00 80.38 74 ARG A CA 1
ATOM 594 C C . ARG A 1 74 ? 20.242 -4.488 -9.640 1.00 80.38 74 ARG A C 1
ATOM 596 O O . ARG A 1 74 ? 19.952 -3.362 -9.221 1.00 80.38 74 ARG A O 1
ATOM 603 N N . LYS A 1 75 ? 19.339 -5.457 -9.820 1.00 86.69 75 LYS A N 1
ATOM 604 C CA . LYS A 1 75 ? 17.934 -5.327 -9.417 1.00 86.69 75 LYS A CA 1
ATOM 605 C C . LYS A 1 75 ? 17.856 -5.129 -7.895 1.00 86.69 75 LYS A C 1
ATOM 607 O O . LYS A 1 75 ? 18.584 -5.810 -7.168 1.00 86.69 75 LYS A O 1
ATOM 612 N N . PRO A 1 76 ? 17.040 -4.181 -7.407 1.00 88.06 76 PRO A N 1
ATOM 613 C CA . PRO A 1 76 ? 16.831 -4.021 -5.975 1.00 88.06 76 PRO A CA 1
ATOM 614 C C . PRO A 1 76 ? 16.118 -5.255 -5.409 1.00 88.06 76 PRO A C 1
ATOM 616 O O . PRO A 1 76 ? 15.300 -5.863 -6.094 1.00 88.06 76 PRO A O 1
ATOM 619 N N . GLU A 1 77 ? 16.410 -5.600 -4.156 1.00 87.88 77 GLU A N 1
ATOM 620 C CA . GLU A 1 77 ? 15.757 -6.717 -3.455 1.00 87.88 77 GLU A CA 1
ATOM 621 C C . GLU A 1 77 ? 14.260 -6.450 -3.227 1.00 87.88 77 GLU A C 1
ATOM 623 O O . GLU A 1 77 ? 13.443 -7.364 -3.273 1.00 87.88 77 GLU A O 1
ATOM 628 N N . LYS A 1 78 ? 13.895 -5.180 -2.998 1.00 90.31 78 LYS A N 1
ATOM 629 C CA . LYS A 1 78 ? 12.519 -4.731 -2.753 1.00 90.31 78 LYS A CA 1
ATOM 630 C C . LYS A 1 78 ? 12.221 -3.454 -3.524 1.00 90.31 78 LYS A C 1
ATOM 632 O O . LYS A 1 78 ? 13.108 -2.628 -3.744 1.00 90.31 78 LYS A O 1
ATOM 637 N N . VAL A 1 79 ? 10.955 -3.286 -3.886 1.00 93.44 79 VAL A N 1
ATOM 638 C CA . VAL A 1 79 ? 10.416 -2.068 -4.495 1.00 93.44 79 VAL A CA 1
ATOM 639 C C . VAL A 1 79 ? 9.109 -1.682 -3.813 1.00 93.44 79 VAL A C 1
ATOM 641 O O . VAL A 1 79 ? 8.368 -2.542 -3.339 1.00 93.44 79 VAL A O 1
ATOM 644 N N . ILE A 1 80 ? 8.825 -0.385 -3.776 1.00 94.38 80 ILE A N 1
ATOM 645 C CA . ILE A 1 80 ? 7.498 0.152 -3.476 1.00 94.38 80 ILE A CA 1
ATOM 646 C C . ILE A 1 80 ? 6.798 0.369 -4.814 1.00 94.38 80 ILE A C 1
ATOM 648 O O . ILE A 1 80 ? 7.352 1.045 -5.669 1.00 94.38 80 ILE A O 1
ATOM 652 N N . VAL A 1 81 ? 5.613 -0.195 -5.025 1.00 93.31 81 VAL A N 1
ATOM 653 C CA . VAL A 1 81 ? 4.913 -0.087 -6.314 1.00 93.31 81 VAL A CA 1
ATOM 654 C C . VAL A 1 81 ? 3.859 1.013 -6.239 1.00 93.31 81 VAL A C 1
ATOM 656 O O . VAL A 1 81 ? 2.952 0.931 -5.413 1.00 93.31 81 VAL A O 1
ATOM 659 N N . ASP A 1 82 ? 3.974 2.021 -7.104 1.00 91.69 82 ASP A N 1
ATOM 660 C CA . ASP A 1 82 ? 2.943 3.045 -7.304 1.00 91.69 82 ASP A CA 1
ATOM 661 C C . ASP A 1 82 ? 2.074 2.683 -8.517 1.00 91.69 82 ASP A C 1
ATOM 663 O O . ASP A 1 82 ? 2.584 2.217 -9.537 1.00 91.69 82 ASP A O 1
ATOM 667 N N . GLU A 1 83 ? 0.757 2.871 -8.395 1.00 87.31 83 GLU A N 1
ATOM 668 C CA . GLU A 1 83 ? -0.234 2.474 -9.410 1.00 87.31 83 GLU A CA 1
ATOM 669 C C . GLU A 1 83 ? -0.098 1.001 -9.859 1.00 87.31 83 GLU A C 1
ATOM 671 O O . GLU A 1 83 ? -0.057 0.677 -11.050 1.00 87.31 83 GLU A O 1
ATOM 676 N N . ALA A 1 84 ? -0.038 0.086 -8.881 1.00 89.88 84 ALA A N 1
ATOM 677 C CA . ALA A 1 84 ? 0.154 -1.350 -9.109 1.00 89.88 84 ALA A CA 1
ATOM 678 C C . ALA A 1 84 ? -0.875 -1.960 -10.075 1.00 89.88 84 ALA A C 1
ATOM 680 O O . ALA A 1 84 ? -0.497 -2.771 -10.919 1.00 89.88 84 ALA A O 1
ATOM 681 N N . GLN A 1 85 ? -2.145 -1.536 -9.997 1.00 87.44 85 GLN A N 1
ATOM 682 C CA . GLN A 1 85 ? -3.190 -1.969 -10.930 1.00 87.44 85 GLN A CA 1
ATOM 683 C C . GLN A 1 85 ? -2.796 -1.649 -12.378 1.00 87.44 85 GLN A C 1
ATOM 685 O O . GLN A 1 85 ? -2.768 -2.541 -13.219 1.00 87.44 85 GLN A O 1
ATOM 690 N N . LEU A 1 86 ? -2.433 -0.394 -12.666 1.00 87.94 86 LEU A N 1
ATOM 691 C CA . LEU A 1 86 ? -2.069 0.033 -14.019 1.00 87.94 86 LEU A CA 1
ATOM 692 C C . LEU A 1 86 ? -0.805 -0.676 -14.515 1.00 87.94 86 LEU A C 1
ATOM 694 O O . LEU A 1 86 ? -0.710 -1.033 -15.689 1.00 87.94 86 LEU A O 1
ATOM 698 N N . MET A 1 87 ? 0.175 -0.883 -13.633 1.00 89.19 87 MET A N 1
ATOM 699 C CA . MET A 1 87 ? 1.377 -1.648 -13.963 1.00 89.19 87 MET A CA 1
ATOM 700 C C . MET A 1 87 ? 1.051 -3.089 -14.351 1.00 89.19 87 MET A C 1
ATOM 702 O O . MET A 1 87 ? 1.583 -3.588 -15.344 1.00 89.19 87 MET A O 1
ATOM 706 N N . LEU A 1 88 ? 0.181 -3.745 -13.586 1.00 90.31 88 LEU A N 1
ATOM 707 C CA . LEU A 1 88 ? -0.190 -5.132 -13.814 1.00 90.31 88 LEU A CA 1
ATOM 708 C C . LEU A 1 88 ? -1.049 -5.285 -15.076 1.00 90.31 88 LEU A C 1
ATOM 710 O O . LEU A 1 88 ? -0.764 -6.154 -15.891 1.00 90.31 88 LEU A O 1
ATOM 714 N N . GLU A 1 89 ? -2.007 -4.390 -15.318 1.00 90.44 89 GLU A N 1
ATOM 715 C CA . GLU A 1 89 ? -2.792 -4.369 -16.562 1.00 90.44 89 GLU A CA 1
ATOM 716 C C . GLU A 1 89 ? -1.907 -4.168 -17.803 1.00 90.44 89 GLU A C 1
ATOM 718 O O . GLU A 1 89 ? -2.080 -4.853 -18.813 1.00 90.44 89 GLU A O 1
ATOM 723 N N . ARG A 1 90 ? -0.906 -3.276 -17.727 1.00 87.50 90 ARG A N 1
ATOM 724 C CA . ARG A 1 90 ? 0.071 -3.084 -18.815 1.00 87.50 90 ARG A CA 1
ATOM 725 C C . ARG A 1 90 ? 0.925 -4.324 -19.053 1.00 87.50 90 ARG A C 1
ATOM 727 O O . ARG A 1 90 ? 1.243 -4.613 -20.202 1.00 87.50 90 ARG A O 1
ATOM 734 N N . LEU A 1 91 ? 1.307 -5.029 -17.989 1.00 87.25 91 LEU A N 1
ATOM 735 C CA . LEU A 1 91 ? 2.093 -6.255 -18.090 1.00 87.25 91 LEU A CA 1
ATOM 736 C C . LEU A 1 91 ? 1.277 -7.402 -18.699 1.00 87.25 91 LEU A C 1
ATOM 738 O O . LEU A 1 91 ? 1.787 -8.135 -19.540 1.00 87.25 91 LEU A O 1
ATOM 742 N N . LEU A 1 92 ? 0.022 -7.554 -18.275 1.00 89.50 92 LEU A N 1
ATOM 743 C CA . LEU A 1 92 ? -0.862 -8.629 -18.724 1.00 89.50 92 LEU A CA 1
ATOM 744 C C . LEU A 1 92 ? -1.467 -8.366 -20.110 1.00 89.50 92 LEU A C 1
ATOM 746 O O . LEU A 1 92 ? -1.955 -9.295 -20.747 1.00 89.50 92 LEU A O 1
ATOM 750 N N . GLY A 1 93 ? -1.481 -7.112 -20.570 1.00 92.88 93 GLY A N 1
ATOM 751 C CA . GLY A 1 93 ? -2.132 -6.725 -21.823 1.00 92.88 93 GLY A CA 1
ATOM 752 C C . GLY A 1 93 ? -3.662 -6.833 -21.778 1.00 92.88 93 GLY A C 1
ATOM 753 O O . GLY A 1 93 ? -4.306 -6.837 -22.824 1.00 92.88 93 GLY A O 1
ATOM 754 N N . THR A 1 94 ? -4.252 -6.924 -20.582 1.00 93.38 94 THR A N 1
ATOM 755 C CA . THR A 1 94 ? -5.700 -7.026 -20.364 1.00 93.38 94 THR A CA 1
ATOM 756 C C . THR A 1 94 ? -6.119 -6.254 -19.116 1.00 93.38 94 THR A C 1
ATOM 758 O O . THR A 1 94 ? -5.297 -5.951 -18.251 1.00 93.38 94 THR A O 1
ATOM 761 N N . ARG A 1 95 ? -7.411 -5.928 -19.023 1.00 91.25 95 ARG A N 1
ATOM 762 C CA . ARG A 1 95 ? -7.990 -5.275 -17.844 1.00 91.25 95 ARG A CA 1
ATOM 763 C C . ARG A 1 95 ? -8.223 -6.292 -16.741 1.00 91.25 95 ARG A C 1
ATOM 765 O O . ARG A 1 95 ? -8.644 -7.416 -17.008 1.00 91.25 95 ARG A O 1
ATOM 772 N N . MET A 1 96 ? -7.979 -5.870 -15.509 1.00 88.06 96 MET A N 1
ATOM 773 C CA . MET A 1 96 ? -8.254 -6.689 -14.341 1.00 88.06 96 MET A CA 1
ATOM 774 C C . MET A 1 96 ? -9.695 -6.474 -13.892 1.00 88.06 96 MET A C 1
ATOM 776 O O . MET A 1 96 ? -10.141 -5.337 -13.758 1.00 88.06 96 MET A O 1
ATOM 780 N N . ASP A 1 97 ? -10.405 -7.568 -13.643 1.00 85.88 97 ASP A N 1
ATOM 781 C CA . ASP A 1 97 ? -11.724 -7.532 -13.007 1.00 85.88 97 ASP A CA 1
ATOM 782 C C . ASP A 1 97 ? -11.586 -7.533 -11.476 1.00 85.88 97 ASP A C 1
ATOM 784 O O . ASP A 1 97 ? -12.101 -6.660 -10.781 1.00 85.88 97 ASP A O 1
ATOM 788 N N . CYS A 1 98 ? -10.781 -8.456 -10.946 1.00 72.56 98 CYS A N 1
ATOM 789 C CA . CYS A 1 98 ? -10.434 -8.536 -9.533 1.00 72.56 98 CYS A CA 1
ATOM 790 C C . CYS A 1 98 ? -9.021 -9.114 -9.339 1.00 72.56 98 CYS A C 1
ATOM 792 O O . CYS A 1 98 ? -8.440 -9.706 -10.251 1.00 72.56 98 CYS A O 1
ATOM 794 N N . PHE A 1 99 ? -8.446 -8.928 -8.149 1.00 82.19 99 PHE A N 1
ATOM 795 C CA . PHE A 1 99 ? -7.246 -9.640 -7.708 1.00 82.19 99 PHE A CA 1
ATOM 796 C C . PHE A 1 99 ? -7.257 -9.806 -6.192 1.00 82.19 99 PHE A C 1
ATOM 798 O O . PHE A 1 99 ? -7.752 -8.947 -5.464 1.00 82.19 99 PHE A O 1
ATOM 805 N N . SER A 1 100 ? -6.680 -10.901 -5.715 1.00 77.88 100 SER A N 1
ATOM 806 C CA . SER A 1 100 ? -6.426 -11.128 -4.296 1.00 77.88 100 SER A CA 1
ATOM 807 C C . SER A 1 100 ? -4.966 -10.820 -3.974 1.00 77.88 100 SER A C 1
ATOM 809 O O . SER A 1 100 ? -4.069 -11.237 -4.707 1.00 77.88 100 SER A O 1
ATOM 811 N N . ALA A 1 101 ? -4.715 -10.137 -2.859 1.00 77.50 101 ALA A N 1
ATOM 812 C CA . ALA A 1 101 ? -3.373 -9.931 -2.324 1.00 77.50 101 ALA A CA 1
ATOM 813 C C . ALA A 1 101 ? -3.323 -10.400 -0.870 1.00 77.50 101 ALA A C 1
ATOM 815 O O . ALA A 1 101 ? -4.086 -9.921 -0.031 1.00 77.50 101 ALA A O 1
ATOM 816 N N . THR A 1 102 ? -2.405 -11.312 -0.561 1.00 71.38 102 THR A N 1
ATOM 817 C CA . THR A 1 102 ? -2.166 -11.737 0.819 1.00 71.38 102 THR A CA 1
ATOM 818 C C . THR A 1 102 ? -1.279 -10.705 1.502 1.00 71.38 102 THR A C 1
ATOM 820 O O . THR A 1 102 ? -0.123 -10.512 1.124 1.00 71.38 102 THR A O 1
ATOM 823 N N . SER A 1 103 ? -1.821 -10.025 2.508 1.00 72.44 103 SER A N 1
ATOM 824 C CA . SER A 1 103 ? -1.096 -9.046 3.309 1.00 72.44 103 SER A CA 1
ATOM 825 C C . SER A 1 103 ? -1.529 -9.127 4.764 1.00 72.44 103 SER A C 1
ATOM 827 O O . SER A 1 103 ? -2.715 -9.254 5.060 1.00 72.44 103 SER A O 1
ATOM 829 N N . TYR A 1 104 ? -0.561 -9.012 5.668 1.00 67.88 104 TYR A N 1
ATOM 830 C CA . TYR A 1 104 ? -0.816 -8.821 7.096 1.00 67.88 104 TYR A CA 1
ATOM 831 C C . TYR A 1 104 ? -0.839 -7.338 7.497 1.00 67.88 104 TYR A C 1
ATOM 833 O O . TYR A 1 104 ? -1.071 -7.029 8.660 1.00 67.88 104 TYR A O 1
ATOM 841 N N . ASP A 1 105 ? -0.587 -6.426 6.552 1.00 69.50 105 ASP A N 1
ATOM 842 C CA . ASP A 1 105 ? -0.454 -4.988 6.789 1.00 69.50 105 ASP A CA 1
ATOM 843 C C . ASP A 1 105 ? -1.186 -4.219 5.675 1.00 69.50 105 ASP A C 1
ATOM 845 O O . ASP A 1 105 ? -0.602 -3.824 4.660 1.00 69.50 105 ASP A O 1
ATOM 849 N N . ILE A 1 106 ? -2.502 -4.070 5.846 1.00 71.81 106 ILE A N 1
ATOM 850 C CA . ILE A 1 106 ? -3.371 -3.294 4.956 1.00 71.81 106 ILE A CA 1
ATOM 851 C C . ILE A 1 106 ? -3.586 -1.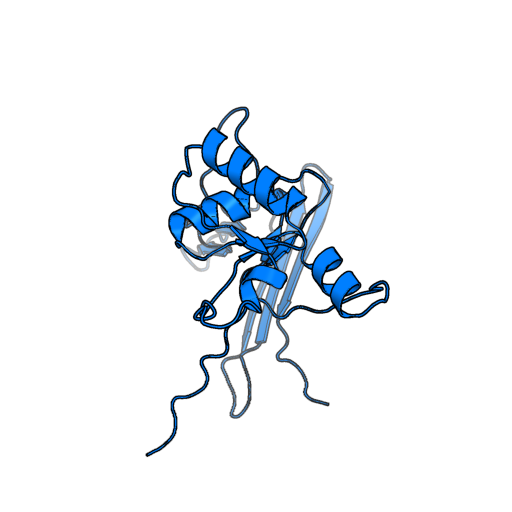916 5.579 1.00 71.81 106 ILE A C 1
ATOM 853 O O . ILE A 1 106 ? -4.079 -1.802 6.698 1.00 71.81 106 ILE A O 1
ATOM 857 N N . VAL A 1 107 ? -3.252 -0.868 4.831 1.00 69.38 107 VAL A N 1
ATOM 858 C CA . VAL A 1 107 ? -3.512 0.527 5.194 1.00 69.38 107 VAL A CA 1
ATOM 859 C C . VAL A 1 107 ? -4.592 1.074 4.277 1.00 69.38 107 VAL A C 1
ATOM 861 O O . VAL A 1 107 ? -4.386 1.197 3.068 1.00 69.38 107 VAL A O 1
ATOM 864 N N . THR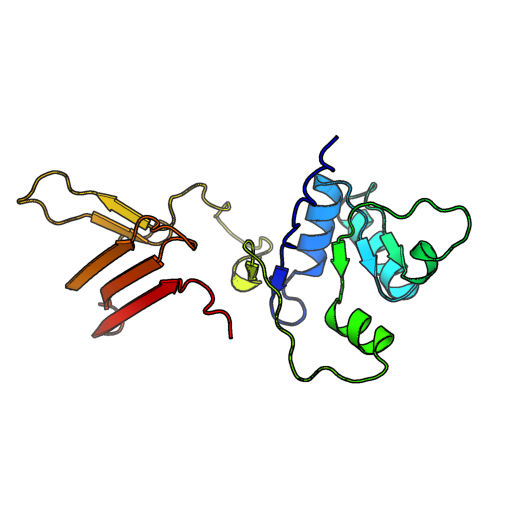 A 1 108 ? -5.748 1.409 4.838 1.00 69.44 108 THR A N 1
ATOM 865 C CA . THR A 1 108 ? -6.828 2.077 4.108 1.00 69.44 108 THR A CA 1
ATOM 866 C C . THR A 1 108 ? -6.605 3.588 4.117 1.00 69.44 108 THR A C 1
ATOM 868 O O . THR A 1 108 ? -6.014 4.145 5.037 1.00 69.44 108 THR A O 1
ATOM 871 N N . SER A 1 109 ? -7.028 4.290 3.072 1.00 55.00 109 SER A N 1
ATOM 872 C CA . SER A 1 109 ? -6.767 5.729 2.972 1.00 55.00 109 SER A CA 1
ATOM 873 C C . SER A 1 109 ? -7.645 6.570 3.893 1.00 55.00 109 SER A C 1
ATOM 875 O O . SER A 1 109 ? -7.269 7.694 4.181 1.00 55.00 109 SER A O 1
ATOM 877 N N . ASP A 1 110 ? -8.720 6.002 4.439 1.00 50.75 110 ASP A N 1
ATOM 878 C CA . ASP A 1 110 ? -9.472 6.602 5.554 1.00 50.75 110 ASP A CA 1
ATOM 879 C C . ASP A 1 110 ? -8.629 6.668 6.847 1.00 50.75 110 ASP A C 1
ATOM 881 O O . ASP A 1 110 ? -9.030 7.275 7.826 1.00 50.75 110 ASP A O 1
ATOM 885 N N . THR A 1 111 ? -7.453 6.028 6.857 1.00 45.56 111 THR A N 1
ATOM 886 C CA . THR A 1 111 ? -6.423 6.141 7.905 1.00 45.56 111 THR A CA 1
ATOM 887 C C . THR A 1 111 ? -5.232 7.022 7.487 1.00 45.56 111 THR A C 1
ATOM 889 O O . THR A 1 111 ? -4.265 7.128 8.236 1.00 45.56 111 THR A O 1
ATOM 892 N N . LEU A 1 112 ? -5.257 7.631 6.290 1.00 46.00 112 LEU A N 1
ATOM 893 C CA . LEU A 1 112 ? -4.203 8.504 5.747 1.00 46.00 112 LEU A CA 1
ATOM 894 C C . LEU A 1 112 ? -4.674 9.967 5.687 1.00 46.00 112 LEU A C 1
ATOM 896 O O . LEU A 1 112 ? -4.641 10.595 4.626 1.00 46.00 112 LEU A O 1
ATOM 900 N N . ASP A 1 113 ? -5.091 10.523 6.820 1.00 38.38 113 ASP A N 1
ATOM 901 C CA . ASP A 1 113 ? -5.410 11.946 6.913 1.00 38.38 113 ASP A CA 1
ATOM 902 C C . ASP A 1 113 ? -4.125 12.786 6.912 1.00 38.38 113 ASP A C 1
ATOM 904 O O . ASP A 1 113 ? -3.361 12.845 7.878 1.00 38.38 113 ASP A O 1
ATOM 908 N N . PHE A 1 114 ? -3.866 13.439 5.775 1.00 37.50 114 PHE A N 1
ATOM 909 C CA . PHE A 1 114 ? -2.894 14.524 5.687 1.00 37.50 114 PHE A CA 1
ATOM 910 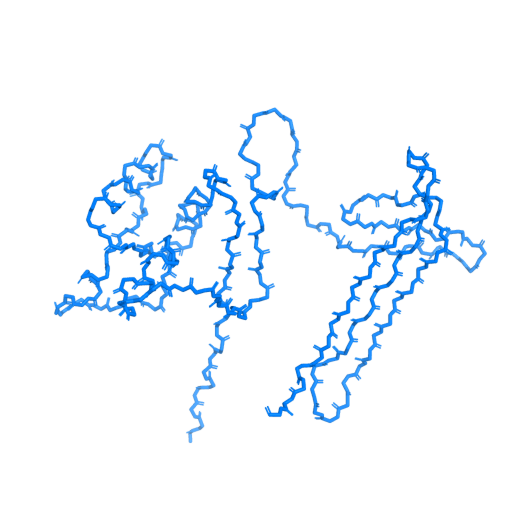C C . PHE A 1 114 ? -3.458 15.753 6.402 1.00 37.50 114 PHE A C 1
ATOM 912 O O . PHE A 1 114 ? -4.474 16.309 5.996 1.00 37.50 114 PHE A O 1
ATOM 919 N N . GLN A 1 115 ? -2.748 16.150 7.457 1.00 36.78 115 GLN A N 1
ATOM 920 C CA . GLN A 1 115 ? -3.054 17.225 8.394 1.00 36.78 115 GLN A CA 1
ATOM 921 C C . GLN A 1 115 ? -3.611 18.497 7.743 1.00 36.78 115 GLN A C 1
ATOM 923 O O . GLN A 1 115 ? -2.917 19.229 7.034 1.00 36.78 115 GLN A O 1
ATOM 928 N N . GLY A 1 116 ? -4.851 18.790 8.112 1.00 33.53 116 GLY A N 1
ATOM 929 C CA . GLY A 1 116 ? -5.458 20.108 8.091 1.00 33.53 116 GLY A CA 1
ATOM 930 C C . GLY A 1 116 ? -6.366 20.242 9.311 1.00 33.53 116 GLY A C 1
ATOM 931 O O . GLY A 1 116 ? -7.576 20.164 9.159 1.00 33.53 116 GLY A O 1
ATOM 932 N N . GLY A 1 117 ? -5.762 20.429 10.492 1.00 34.03 117 GLY A N 1
ATOM 933 C CA . GLY A 1 117 ? -6.441 20.742 11.760 1.00 34.03 117 GLY A CA 1
ATOM 934 C C . GLY A 1 117 ? -6.561 19.564 12.738 1.00 34.03 117 GLY A C 1
ATOM 935 O O . GLY A 1 117 ? -7.347 18.667 12.487 1.00 34.03 117 GLY A O 1
ATOM 936 N N . ASP A 1 118 ? -5.787 19.640 13.829 1.00 40.78 118 ASP A N 1
ATOM 937 C CA . ASP A 1 118 ? -5.835 18.892 15.107 1.00 40.78 118 ASP A CA 1
ATOM 938 C C . ASP A 1 118 ? -5.837 17.340 15.134 1.00 40.78 118 ASP A C 1
ATOM 940 O O . ASP A 1 118 ? -6.752 16.674 14.669 1.00 40.78 118 ASP A O 1
ATOM 944 N N . ASP A 1 119 ? -4.798 16.822 15.809 1.00 37.56 119 ASP A N 1
ATOM 945 C CA . ASP A 1 119 ? -4.685 15.601 16.632 1.00 37.56 119 ASP A CA 1
ATOM 946 C C . ASP A 1 119 ? -4.867 14.175 16.055 1.00 37.56 119 ASP A C 1
ATOM 948 O O . ASP A 1 119 ? -5.965 13.719 15.759 1.00 37.56 119 ASP A O 1
ATOM 952 N N . GLY A 1 120 ? -3.775 13.379 16.095 1.00 38.66 120 GLY A N 1
ATOM 953 C CA . GLY A 1 120 ? -3.857 11.908 16.216 1.00 38.66 120 GLY A CA 1
ATOM 954 C C . GLY A 1 120 ? -2.770 11.075 15.514 1.00 38.66 120 GLY A C 1
ATOM 955 O O . GLY A 1 120 ? -2.972 10.583 14.410 1.00 38.66 120 GLY A O 1
ATOM 956 N N . GLN A 1 121 ? -1.625 10.844 16.170 1.00 39.59 121 GLN A N 1
ATOM 957 C CA . GLN A 1 121 ? -0.620 9.816 15.813 1.00 39.59 121 GLN A CA 1
ATOM 958 C C . GLN A 1 121 ? -1.238 8.412 15.608 1.00 39.59 121 GLN A C 1
ATOM 960 O O . GLN A 1 121 ? -2.268 8.124 16.218 1.00 39.59 121 GLN A O 1
ATOM 965 N N . PRO A 1 122 ? -0.578 7.471 14.884 1.00 39.62 122 PRO A N 1
ATOM 966 C CA . PRO A 1 122 ? -0.952 6.062 14.953 1.00 39.62 122 PRO A CA 1
ATOM 967 C C . PRO A 1 122 ? -0.731 5.619 16.393 1.00 39.62 122 PRO A C 1
ATOM 969 O O . PRO A 1 122 ? 0.403 5.485 16.861 1.00 39.62 122 PRO A O 1
ATOM 972 N N . SER A 1 123 ? -1.822 5.485 17.134 1.00 44.31 123 SER A N 1
ATOM 973 C CA . SER A 1 123 ? -1.732 5.142 18.535 1.00 44.31 123 SER A CA 1
ATOM 974 C C . SER A 1 123 ? -1.054 3.780 18.625 1.00 44.31 123 SER A C 1
ATOM 976 O O . SER A 1 123 ? -1.554 2.803 18.068 1.00 44.31 123 SER A O 1
ATOM 978 N N . ASN A 1 124 ? 0.031 3.686 19.389 1.00 52.94 124 ASN A N 1
ATOM 979 C CA . ASN A 1 124 ? 0.586 2.426 19.892 1.00 52.94 124 ASN A CA 1
ATOM 980 C C . ASN A 1 124 ? -0.401 1.734 20.869 1.00 52.94 124 ASN A C 1
ATOM 982 O O . ASN A 1 124 ? -0.001 1.019 21.784 1.00 52.94 124 ASN A O 1
ATOM 986 N N . ALA A 1 125 ? -1.692 2.048 20.743 1.00 56.53 125 ALA A N 1
ATOM 987 C CA . ALA A 1 125 ? -2.750 1.626 21.618 1.00 56.53 125 ALA A CA 1
ATOM 988 C C . ALA A 1 125 ? -3.233 0.245 21.170 1.00 56.53 125 ALA A C 1
ATOM 990 O O . ALA A 1 125 ? -3.318 -0.030 19.967 1.00 56.53 125 ALA A O 1
ATOM 991 N N . PRO A 1 126 ? -3.561 -0.634 22.122 1.00 66.56 126 PRO A N 1
ATOM 992 C CA . PRO A 1 126 ? -4.050 -1.960 21.797 1.00 66.56 126 PRO A CA 1
ATOM 993 C C . PRO A 1 126 ? -5.360 -1.866 21.004 1.00 66.56 126 PRO A C 1
ATOM 995 O O . PRO A 1 126 ? -6.232 -1.057 21.323 1.00 66.56 126 PRO A O 1
ATOM 998 N N . LEU A 1 127 ? -5.516 -2.727 19.991 1.00 74.38 127 LEU A N 1
ATOM 999 C CA . LEU A 1 127 ? -6.736 -2.805 19.173 1.00 74.38 127 LEU A CA 1
ATOM 1000 C C . LEU A 1 127 ? -7.986 -3.051 20.029 1.00 74.38 127 LEU A C 1
ATOM 1002 O O . LEU A 1 127 ? -9.048 -2.492 19.759 1.00 74.38 127 LEU A O 1
ATOM 1006 N N . LEU A 1 128 ? -7.847 -3.896 21.046 1.00 78.50 128 LEU A N 1
ATOM 1007 C CA . LEU A 1 128 ? -8.881 -4.223 22.011 1.00 78.50 128 LEU A CA 1
ATOM 1008 C C . LEU A 1 128 ? -8.234 -4.313 23.393 1.00 78.50 128 LEU A C 1
ATOM 1010 O O . LEU A 1 128 ? -7.267 -5.053 23.571 1.00 78.50 128 LEU A O 1
ATOM 1014 N N . VAL A 1 129 ? -8.780 -3.582 24.359 1.00 81.62 129 VAL A N 1
ATOM 1015 C CA . VAL A 1 129 ? -8.448 -3.717 25.781 1.00 81.62 129 VAL A CA 1
ATOM 1016 C C . VAL A 1 129 ? -9.720 -4.103 26.511 1.00 81.62 129 VAL A C 1
ATOM 1018 O O . VAL A 1 129 ? -10.721 -3.393 26.418 1.00 81.62 129 VAL A O 1
ATOM 1021 N N . ILE A 1 130 ? -9.679 -5.226 27.221 1.00 82.06 130 ILE A N 1
ATOM 1022 C CA . ILE A 1 130 ? -10.727 -5.635 28.152 1.00 82.06 130 ILE A CA 1
ATOM 1023 C C . ILE A 1 130 ? -10.095 -5.604 29.540 1.00 82.06 130 ILE A C 1
ATOM 1025 O O . ILE A 1 130 ? -9.247 -6.434 29.858 1.00 82.06 130 ILE A O 1
ATOM 1029 N N . GLU A 1 131 ? -10.485 -4.622 30.341 1.00 82.00 131 GLU A N 1
ATOM 1030 C CA . GLU A 1 131 ? -10.077 -4.487 31.736 1.00 82.00 131 GLU A CA 1
ATOM 1031 C C . GLU A 1 131 ? -11.215 -4.982 32.629 1.00 82.00 131 GLU A C 1
ATOM 1033 O O . GLU A 1 131 ? -12.325 -4.444 32.603 1.00 82.00 131 GLU A O 1
ATOM 1038 N N . VAL A 1 132 ? -10.923 -6.015 33.418 1.00 81.31 132 VAL A N 1
ATOM 1039 C CA . VAL A 1 132 ? -11.806 -6.556 34.456 1.00 81.31 132 VAL A CA 1
ATOM 1040 C C . VAL A 1 132 ? -11.051 -6.424 35.773 1.00 81.31 132 VAL A C 1
ATOM 1042 O O . VAL A 1 132 ? -9.981 -7.015 35.912 1.00 81.31 132 VAL A O 1
ATOM 1045 N N . GLN A 1 133 ? -11.542 -5.599 36.700 1.00 76.88 133 GLN A N 1
ATOM 1046 C CA . GLN A 1 133 ? -10.857 -5.377 37.981 1.00 76.88 133 GLN A CA 1
ATOM 1047 C C . GLN A 1 133 ? -11.107 -6.540 38.940 1.00 76.88 133 GLN A C 1
ATOM 1049 O O . GLN A 1 133 ? -10.176 -7.088 39.525 1.00 76.88 133 GLN A O 1
ATOM 1054 N N . ASP A 1 134 ? -12.368 -6.941 39.049 1.00 81.44 134 ASP A N 1
ATOM 1055 C CA . ASP A 1 134 ? -12.831 -8.079 39.830 1.00 81.44 134 ASP A CA 1
ATOM 1056 C C . ASP A 1 134 ? -14.072 -8.705 39.164 1.00 81.44 134 ASP A C 1
ATOM 1058 O O . ASP A 1 134 ? -14.635 -8.141 38.223 1.00 81.44 134 ASP A O 1
ATOM 1062 N N . MET A 1 135 ? -14.485 -9.891 39.615 1.00 77.62 135 MET A N 1
ATOM 1063 C CA . MET A 1 135 ? -15.582 -10.643 38.984 1.00 77.62 135 MET A CA 1
ATOM 1064 C C . MET A 1 135 ? -16.965 -9.997 39.157 1.00 77.62 135 MET A C 1
ATOM 1066 O O . MET A 1 135 ? -17.889 -10.360 38.434 1.00 77.62 135 MET A O 1
ATOM 1070 N N . GLU A 1 136 ? -17.104 -9.043 40.077 1.00 76.75 136 GLU A N 1
ATOM 1071 C CA . GLU A 1 136 ? -18.340 -8.293 40.319 1.00 76.75 136 GLU A CA 1
ATOM 1072 C C . GLU A 1 136 ? -18.336 -6.940 39.575 1.00 76.75 136 GLU A C 1
ATOM 1074 O O . GLU A 1 136 ? -19.356 -6.253 39.487 1.00 76.75 136 GLU A O 1
ATOM 1079 N N . SER A 1 137 ? -17.186 -6.545 39.017 1.00 72.62 137 SER A N 1
ATOM 1080 C CA . SER A 1 137 ? -16.996 -5.292 38.295 1.00 72.62 137 SER A CA 1
ATOM 1081 C C . SER A 1 137 ? -17.505 -5.369 36.854 1.00 72.62 137 SER A C 1
ATOM 1083 O O . SER A 1 137 ? -17.340 -6.363 36.144 1.00 72.62 137 SER A O 1
ATOM 1085 N N . VAL A 1 138 ? -18.097 -4.269 36.381 1.00 75.94 138 VAL A N 1
ATOM 1086 C CA . VAL A 1 138 ? -18.490 -4.142 34.973 1.00 75.94 138 VAL A CA 1
ATOM 1087 C C . VAL A 1 138 ? -17.226 -3.964 34.123 1.00 75.94 138 VAL A C 1
ATOM 1089 O O . VAL A 1 138 ? -16.491 -2.996 34.336 1.00 75.94 138 VAL A O 1
ATOM 1092 N N . PRO A 1 139 ? -16.976 -4.830 33.124 1.00 78.44 139 PRO A N 1
ATOM 1093 C CA . PRO A 1 139 ? -15.761 -4.764 32.326 1.00 78.44 139 PRO A CA 1
ATOM 1094 C C . PRO A 1 139 ? -15.688 -3.471 31.507 1.00 78.44 139 PRO A C 1
ATOM 1096 O O . PRO A 1 139 ? -16.636 -3.066 30.812 1.00 78.44 139 PRO A O 1
ATOM 1099 N N . VAL A 1 140 ? -14.518 -2.836 31.535 1.00 81.38 140 VAL A N 1
ATOM 1100 C CA . VAL A 1 140 ? -14.199 -1.712 30.657 1.00 81.38 140 VAL A CA 1
ATOM 1101 C C . VAL A 1 140 ? -13.636 -2.288 29.369 1.00 81.38 140 VAL A C 1
ATOM 1103 O O . VAL A 1 140 ? -12.601 -2.945 29.358 1.00 81.38 140 VAL A O 1
ATOM 1106 N N . VAL A 1 141 ? -14.337 -2.042 28.265 1.00 79.69 141 VAL A N 1
ATOM 1107 C CA . VAL A 1 141 ? -13.938 -2.513 26.939 1.00 79.69 141 VAL A CA 1
ATOM 1108 C C . VAL A 1 141 ? -13.645 -1.307 26.086 1.00 79.69 141 VAL A C 1
ATOM 1110 O O . VAL A 1 141 ? -14.516 -0.453 25.901 1.00 79.69 141 VAL A O 1
ATOM 1113 N N . ARG A 1 142 ? -12.415 -1.257 25.587 1.00 80.81 142 ARG A N 1
ATOM 1114 C CA . ARG A 1 142 ? -11.943 -0.232 24.667 1.00 80.81 142 ARG A CA 1
ATOM 1115 C C . ARG A 1 142 ? -11.619 -0.876 23.334 1.00 80.81 142 ARG A C 1
ATOM 1117 O O . ARG A 1 142 ? -10.819 -1.808 23.294 1.00 80.81 142 ARG A O 1
ATOM 1124 N N . TYR A 1 143 ? -12.213 -0.380 22.258 1.00 74.06 143 TYR A N 1
ATOM 1125 C CA . TYR A 1 143 ? -11.905 -0.805 20.895 1.00 74.06 143 TYR A CA 1
ATOM 1126 C C . TYR A 1 143 ? -11.293 0.374 20.144 1.00 74.06 143 TYR A C 1
ATOM 1128 O O . TYR A 1 143 ? -11.872 1.453 20.128 1.00 74.06 143 TYR A O 1
ATOM 1136 N N . LYS A 1 144 ? -10.094 0.192 19.573 1.00 69.38 144 LYS A N 1
ATOM 1137 C CA . LYS A 1 144 ? -9.310 1.269 18.931 1.00 69.38 144 LYS A CA 1
ATOM 1138 C C . LYS A 1 144 ? -9.153 2.529 19.805 1.00 69.38 144 LYS A C 1
ATOM 1140 O O . LYS A 1 144 ? -9.148 3.644 19.304 1.00 69.38 144 LYS A O 1
ATOM 1145 N N . GLY A 1 145 ? -9.026 2.345 21.121 1.00 68.19 145 GLY A N 1
ATOM 1146 C CA . GLY A 1 145 ? -8.884 3.435 22.094 1.00 68.19 145 GLY A CA 1
ATOM 1147 C C . GLY A 1 145 ? -10.199 4.016 22.630 1.00 68.19 145 GLY A C 1
ATOM 1148 O O . GLY A 1 145 ? -10.182 4.629 23.698 1.00 68.19 145 GLY A O 1
ATOM 1149 N N . GLU A 1 146 ? -11.338 3.761 21.982 1.00 67.25 146 GLU A N 1
ATOM 1150 C CA . GLU A 1 146 ? -12.647 4.266 22.410 1.00 67.25 146 GLU A CA 1
ATOM 1151 C C . GLU A 1 146 ? -13.324 3.320 23.404 1.00 67.25 146 GLU A C 1
ATOM 1153 O O . GLU A 1 146 ? -13.439 2.117 23.160 1.00 67.25 146 GLU A O 1
ATOM 1158 N N . THR A 1 147 ? -13.798 3.858 24.533 1.00 75.31 147 THR A N 1
ATOM 1159 C CA . THR A 1 147 ? -14.561 3.087 25.523 1.00 75.31 147 THR A CA 1
ATOM 1160 C C . THR A 1 147 ? -15.978 2.853 25.016 1.00 75.31 147 THR A C 1
ATOM 1162 O O . THR A 1 147 ? -16.768 3.788 24.914 1.00 75.31 147 THR A O 1
ATOM 1165 N N . LEU A 1 148 ? -16.332 1.592 24.781 1.00 73.81 148 LEU A N 1
ATOM 1166 C CA . LEU A 1 148 ? -17.689 1.227 24.386 1.00 73.81 148 LEU A CA 1
ATOM 1167 C C . LEU A 1 148 ? -18.636 1.367 25.588 1.00 73.81 148 LEU A C 1
ATOM 1169 O O . LEU A 1 148 ? -18.387 0.791 26.649 1.00 73.81 148 LEU A O 1
ATOM 1173 N N . THR A 1 149 ? -19.732 2.108 25.458 1.00 66.44 149 THR A N 1
ATOM 1174 C CA . THR A 1 149 ? -20.801 2.211 26.471 1.00 66.44 149 THR A CA 1
ATOM 1175 C C . THR A 1 149 ? -22.009 1.361 26.053 1.00 66.44 149 THR A C 1
ATOM 1177 O O . THR A 1 149 ? -22.068 0.880 24.926 1.00 66.44 149 THR A O 1
ATOM 1180 N N . GLY A 1 150 ? -22.927 1.059 26.982 1.00 63.81 150 GLY A N 1
ATOM 1181 C CA . GLY A 1 150 ? -24.112 0.242 26.665 1.00 63.81 150 GLY A CA 1
ATOM 1182 C C . GLY A 1 150 ? -23.793 -1.180 26.178 1.00 63.81 150 GLY A C 1
ATOM 1183 O O . GLY A 1 150 ? -24.505 -1.716 25.335 1.00 63.81 150 GLY A O 1
ATOM 1184 N N . LYS A 1 151 ? -22.691 -1.774 26.653 1.00 65.50 151 LYS A N 1
ATOM 1185 C CA . LYS A 1 151 ? -22.207 -3.089 26.205 1.00 65.50 151 LYS A CA 1
ATOM 1186 C C . LYS A 1 151 ? -23.243 -4.171 26.504 1.00 65.50 151 LYS A C 1
ATOM 1188 O O . LYS A 1 151 ? -23.720 -4.264 27.632 1.00 65.50 151 LYS A O 1
ATOM 1193 N N . VAL A 1 152 ? -23.537 -4.993 25.505 1.00 60.16 152 VAL A N 1
ATOM 1194 C CA . VAL A 1 152 ? -24.505 -6.091 25.604 1.00 60.16 152 VAL A CA 1
ATOM 1195 C C . VAL A 1 152 ? -23.774 -7.428 25.677 1.00 60.16 152 VAL A C 1
ATOM 1197 O O . VAL A 1 152 ? -24.082 -8.243 26.540 1.00 60.16 152 VAL A O 1
ATOM 1200 N N . GLN A 1 153 ? -22.758 -7.638 24.832 1.00 69.44 153 GLN A N 1
ATOM 1201 C CA . GLN A 1 153 ? -21.990 -8.881 24.814 1.00 69.44 153 GLN A CA 1
ATOM 1202 C C . GLN A 1 153 ? -20.571 -8.670 24.284 1.00 69.44 153 GLN A C 1
ATOM 1204 O O . GLN A 1 153 ? -20.348 -7.970 23.299 1.00 69.44 153 GLN A O 1
ATOM 1209 N N . VAL A 1 154 ? -19.601 -9.326 24.919 1.00 70.19 154 VAL A N 1
ATOM 1210 C CA . VAL A 1 154 ? -18.203 -9.362 24.479 1.00 70.19 154 VAL A CA 1
ATOM 1211 C C . VAL A 1 154 ? -17.782 -10.823 24.437 1.00 70.19 154 VAL A C 1
ATOM 1213 O O . VAL A 1 154 ? -17.633 -11.459 25.474 1.00 70.19 154 VAL A O 1
ATOM 1216 N N . GLY A 1 155 ? -17.637 -11.370 23.236 1.00 73.19 155 GLY A N 1
ATOM 1217 C CA . GLY A 1 155 ? -17.130 -12.717 23.005 1.00 73.19 155 GLY A CA 1
ATOM 1218 C C . GLY A 1 155 ? -15.761 -12.642 22.350 1.00 73.19 155 GLY A C 1
ATOM 1219 O O . GLY A 1 155 ? -15.648 -12.130 21.238 1.00 73.19 155 GLY A O 1
ATOM 1220 N N . TYR A 1 156 ? -14.734 -13.152 23.022 1.00 76.44 156 TYR A N 1
ATOM 1221 C CA . TYR A 1 156 ? -13.430 -13.383 22.413 1.00 76.44 156 TYR A CA 1
ATOM 1222 C C . TYR A 1 156 ? -13.078 -14.856 22.558 1.00 76.44 156 TYR A C 1
ATOM 1224 O O . TYR A 1 156 ? -12.954 -15.370 23.667 1.00 76.44 156 TYR A O 1
ATOM 1232 N N . GLU A 1 157 ? -12.939 -15.522 21.424 1.00 74.38 157 GLU A N 1
ATOM 1233 C CA . GLU A 1 157 ? -12.595 -16.928 21.331 1.00 74.38 157 GLU A CA 1
ATOM 1234 C C . GLU A 1 157 ? -11.292 -17.064 20.551 1.00 74.38 157 GLU A C 1
ATOM 1236 O O . GLU A 1 157 ? -11.101 -16.470 19.481 1.00 74.38 157 GLU A O 1
ATOM 1241 N N . TRP A 1 158 ? -10.382 -17.839 21.127 1.00 69.62 158 TRP A N 1
ATOM 1242 C CA . TRP A 1 158 ? -9.095 -18.145 20.538 1.00 69.62 158 TRP A CA 1
ATOM 1243 C C . TRP A 1 158 ? -8.811 -19.633 20.694 1.00 69.62 158 TRP A C 1
ATOM 1245 O O . TRP A 1 158 ? -8.752 -20.145 21.811 1.00 69.62 158 TRP A O 1
ATOM 1255 N N . GLU A 1 159 ? -8.601 -20.309 19.570 1.00 66.81 159 GLU A N 1
ATOM 1256 C CA . GLU A 1 159 ? -8.120 -21.686 19.557 1.00 66.81 159 GLU A CA 1
ATOM 1257 C C . GLU A 1 159 ? -6.595 -21.686 19.403 1.00 66.81 159 GLU A C 1
ATOM 1259 O O . GLU A 1 159 ? -6.042 -21.192 18.412 1.00 66.81 159 GLU A O 1
ATOM 1264 N N . THR A 1 160 ? -5.903 -22.236 20.403 1.00 58.72 160 THR A N 1
ATOM 1265 C CA . THR A 1 160 ? -4.468 -22.522 20.331 1.00 58.72 160 THR A CA 1
ATOM 1266 C C . THR A 1 160 ? -4.220 -23.706 19.386 1.00 58.72 160 THR A C 1
ATOM 1268 O O . THR A 1 160 ? -5.075 -24.570 19.213 1.00 58.72 160 THR A O 1
ATOM 1271 N N . LYS A 1 161 ? -3.060 -23.730 18.718 1.00 57.69 161 LYS A N 1
ATOM 1272 C CA . LYS A 1 161 ? -2.753 -24.683 17.636 1.00 57.69 161 LYS A CA 1
ATOM 1273 C C . LYS A 1 161 ? -2.915 -26.162 18.039 1.00 57.69 161 LYS A C 1
ATOM 1275 O O . LYS A 1 161 ? -2.302 -26.600 19.012 1.00 57.69 161 LYS A O 1
ATOM 1280 N N . GLY A 1 162 ? -3.631 -26.929 17.210 1.00 55.12 162 GLY A N 1
ATOM 1281 C CA . GLY A 1 162 ? -3.411 -28.368 16.994 1.00 55.12 162 GLY A CA 1
ATOM 1282 C C . GLY A 1 162 ? -2.339 -28.617 15.917 1.00 55.12 162 GLY A C 1
ATOM 1283 O O . GLY A 1 162 ? -1.751 -27.657 15.424 1.00 55.12 162 GLY A O 1
ATOM 1284 N N . CYS A 1 163 ? -2.063 -29.888 15.584 1.00 44.28 163 CYS A N 1
ATOM 1285 C CA . CYS A 1 163 ? -0.881 -30.320 14.808 1.00 44.28 163 CYS A CA 1
ATOM 1286 C C . CYS A 1 163 ? -0.634 -29.589 13.473 1.00 44.28 163 CYS A C 1
ATOM 1288 O O . CYS A 1 163 ? 0.531 -29.418 13.142 1.00 44.28 163 CYS A O 1
ATOM 1290 N N . ASP A 1 164 ? -1.651 -29.076 12.776 1.00 52.72 164 ASP A N 1
ATOM 1291 C CA . ASP A 1 164 ? -1.480 -28.450 11.457 1.00 52.72 164 ASP A CA 1
ATOM 1292 C C . ASP A 1 164 ? -2.418 -27.237 11.279 1.00 52.72 164 ASP A C 1
ATOM 1294 O O . ASP A 1 164 ? -3.550 -27.415 10.872 1.00 52.72 164 ASP A O 1
ATOM 1298 N N . ASP A 1 165 ? -1.972 -26.020 11.638 1.00 53.41 165 ASP A N 1
ATOM 1299 C CA . ASP A 1 165 ? -2.415 -24.696 11.115 1.00 53.41 165 ASP A CA 1
ATOM 1300 C C . ASP A 1 165 ? -2.622 -23.585 12.162 1.00 53.41 165 ASP A C 1
ATOM 1302 O O . ASP A 1 165 ? -2.744 -23.795 13.367 1.00 53.41 165 ASP A O 1
ATOM 1306 N N . LEU A 1 166 ? -2.535 -22.334 11.695 1.00 56.00 166 LEU A N 1
ATOM 1307 C CA . LEU A 1 166 ? -2.653 -21.090 12.467 1.00 56.00 166 LEU A CA 1
ATOM 1308 C C . LEU A 1 166 ? -3.949 -21.050 13.302 1.00 56.00 166 LEU A C 1
ATOM 1310 O O . LEU A 1 166 ? -5.032 -21.313 12.791 1.00 56.00 166 LEU A O 1
ATOM 1314 N N . GLY A 1 167 ? -3.838 -20.671 14.581 1.00 55.81 167 GLY A N 1
ATOM 1315 C CA . GLY A 1 167 ? -4.974 -20.622 15.509 1.00 55.81 167 GLY A CA 1
ATOM 1316 C C . GLY A 1 167 ? -6.126 -19.732 15.024 1.00 55.81 167 GLY A C 1
ATOM 1317 O O . GLY A 1 167 ? -5.905 -18.684 14.406 1.00 55.81 167 GLY A O 1
ATOM 1318 N N . LYS A 1 168 ? -7.363 -20.145 15.316 1.00 64.75 168 LYS A N 1
ATOM 1319 C CA . LYS A 1 168 ? -8.584 -19.399 14.979 1.00 64.75 168 LYS A CA 1
ATOM 1320 C C . LYS A 1 168 ? -8.800 -18.271 15.975 1.00 64.75 168 LYS A C 1
ATOM 1322 O O . LYS A 1 168 ? -8.692 -18.481 17.179 1.00 64.75 168 LYS A O 1
ATOM 1327 N N . HIS A 1 169 ? -9.138 -17.087 15.469 1.00 69.94 169 HIS A N 1
ATOM 1328 C CA . HIS A 1 169 ? -9.531 -15.945 16.296 1.00 69.94 169 HIS A CA 1
ATOM 1329 C C . HIS A 1 169 ? -10.940 -15.504 15.911 1.00 69.94 169 HIS A C 1
ATOM 1331 O O . HIS A 1 169 ? -11.197 -15.189 14.747 1.00 69.94 169 HIS A O 1
ATOM 1337 N N . SER A 1 170 ? -11.839 -15.441 16.885 1.00 66.56 170 SER A N 1
ATOM 1338 C CA . SER A 1 170 ? -13.209 -14.967 16.711 1.00 66.56 170 SER A CA 1
ATOM 1339 C C . SER A 1 170 ? -13.500 -13.911 17.774 1.00 66.56 170 SER A C 1
ATOM 1341 O O . SER A 1 170 ? -13.424 -14.175 18.970 1.00 66.56 170 SER A O 1
ATOM 1343 N N . LEU A 1 171 ? -13.798 -12.690 17.337 1.00 76.00 171 LEU A N 1
ATOM 1344 C CA . LEU A 1 171 ? -14.202 -11.574 18.188 1.00 76.00 171 LEU A CA 1
ATOM 1345 C C . LEU A 1 171 ? -15.617 -11.149 17.795 1.00 76.00 171 LEU A C 1
ATOM 1347 O O . LEU A 1 171 ? -15.889 -10.860 16.631 1.00 76.00 171 LEU A O 1
ATOM 1351 N N . SER A 1 172 ? -16.503 -11.080 18.779 1.00 72.19 172 SER A N 1
ATOM 1352 C CA . SER A 1 172 ? -17.860 -10.562 18.653 1.00 72.19 172 SER A CA 1
ATOM 1353 C C . SER A 1 172 ? -18.078 -9.508 19.730 1.00 72.19 172 SER A C 1
ATOM 1355 O O . SER A 1 172 ? -18.023 -9.818 20.918 1.00 72.19 172 SER A O 1
ATOM 1357 N N . LEU A 1 173 ? -18.320 -8.267 19.322 1.00 71.44 173 LEU A N 1
ATOM 1358 C CA . LEU A 1 173 ? -18.677 -7.169 20.215 1.00 71.44 173 LEU A CA 1
ATOM 1359 C C . LEU A 1 173 ? -20.087 -6.706 19.874 1.00 71.44 173 LEU A C 1
ATOM 1361 O O . LEU A 1 173 ? -20.340 -6.268 18.754 1.00 71.44 173 LEU A O 1
ATOM 1365 N N . GLU A 1 174 ? -20.987 -6.778 20.843 1.00 71.94 174 GLU A N 1
ATOM 1366 C CA . GLU A 1 174 ? -22.333 -6.226 20.758 1.00 71.94 174 GLU A CA 1
ATOM 1367 C C . GLU A 1 174 ? -22.485 -5.120 21.792 1.00 71.94 174 GLU A C 1
ATOM 1369 O O . GLU A 1 174 ? -22.228 -5.308 22.986 1.00 71.94 174 GLU A O 1
ATOM 1374 N N . TYR A 1 175 ? -22.887 -3.946 21.326 1.00 70.06 175 TYR A N 1
ATOM 1375 C CA . TYR A 1 175 ? -23.080 -2.776 22.166 1.00 70.06 175 TYR A CA 1
ATOM 1376 C C . TYR A 1 175 ? -24.263 -1.960 21.661 1.00 70.06 175 TYR A C 1
ATOM 1378 O O . TYR A 1 175 ? -24.584 -1.950 20.473 1.00 70.06 175 TYR A O 1
ATOM 1386 N N . PHE A 1 176 ? -24.939 -1.300 22.589 1.00 65.44 176 PHE A N 1
ATOM 1387 C CA . PHE A 1 176 ? -26.031 -0.399 22.288 1.00 65.44 176 PHE A CA 1
ATOM 1388 C C . PHE A 1 176 ? -25.468 0.974 21.936 1.00 65.44 176 PHE A C 1
ATOM 1390 O O . PHE A 1 176 ? -24.848 1.637 22.769 1.00 65.44 176 PHE A O 1
ATOM 1397 N N . ASP A 1 177 ? -25.689 1.392 20.697 1.00 65.06 177 ASP A N 1
ATOM 1398 C CA . ASP A 1 177 ? -25.363 2.730 20.236 1.00 65.06 177 ASP A CA 1
ATOM 1399 C C . ASP A 1 177 ? -26.500 3.675 20.642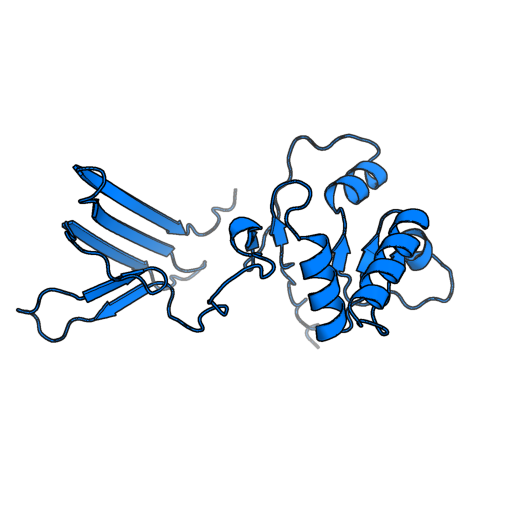 1.00 65.06 177 ASP A C 1
ATOM 1401 O O . ASP A 1 177 ? -27.628 3.562 20.153 1.00 65.06 177 ASP A O 1
ATOM 1405 N N . GLN A 1 178 ? -26.206 4.582 21.576 1.00 67.31 178 GLN A N 1
ATOM 1406 C CA . GLN A 1 178 ? -27.185 5.540 22.090 1.00 67.31 178 GLN A CA 1
ATOM 1407 C C . GLN A 1 178 ? -27.577 6.593 21.048 1.00 67.31 178 GLN A C 1
ATOM 1409 O O . GLN A 1 178 ? -28.726 7.036 21.057 1.00 67.31 178 GLN A O 1
ATOM 1414 N N . ASP A 1 179 ? -26.677 6.938 20.126 1.00 64.44 179 ASP A N 1
ATOM 1415 C CA . ASP A 1 179 ? -26.914 7.955 19.098 1.00 64.44 179 ASP A CA 1
ATOM 1416 C C . ASP A 1 179 ? -27.854 7.426 18.014 1.00 64.44 179 ASP A C 1
ATOM 1418 O O . ASP A 1 179 ? -28.699 8.150 17.488 1.00 64.44 179 ASP A O 1
ATOM 1422 N N . GLN A 1 180 ? -27.739 6.135 17.700 1.00 58.66 180 GLN A N 1
ATOM 1423 C CA . GLN A 1 180 ? -28.572 5.464 16.698 1.00 58.66 180 GLN A CA 1
ATOM 1424 C C . GLN A 1 180 ? -29.723 4.652 17.306 1.00 58.66 180 GLN A C 1
ATOM 1426 O O . GLN A 1 180 ? -30.419 3.958 16.563 1.00 58.66 180 GLN A O 1
ATOM 1431 N N . GLN A 1 181 ? -29.896 4.697 18.635 1.00 70.31 181 GLN A N 1
ATOM 1432 C CA . GLN A 1 181 ? -30.857 3.904 19.418 1.00 70.31 181 GLN A CA 1
ATOM 1433 C C . GLN A 1 181 ? -30.976 2.441 18.953 1.00 70.31 181 GLN A C 1
ATOM 1435 O O . GLN A 1 181 ? -32.070 1.884 18.849 1.00 70.31 181 GLN A O 1
ATOM 1440 N N . SER A 1 182 ? -29.850 1.812 18.624 1.00 62.28 182 SER A N 1
ATOM 1441 C CA . SER A 1 182 ? -29.833 0.473 18.035 1.00 62.28 182 SER A CA 1
ATOM 1442 C C . SER A 1 182 ? -28.639 -0.341 18.513 1.00 62.28 182 SER A C 1
ATOM 1444 O O . SER A 1 182 ? -27.608 0.188 18.926 1.00 62.28 182 SER A O 1
ATOM 1446 N N . VAL A 1 183 ? -28.790 -1.665 18.485 1.00 65.44 183 VAL A N 1
ATOM 1447 C CA . VAL A 1 183 ? -27.707 -2.587 18.830 1.00 65.44 183 VAL A CA 1
ATOM 1448 C C . VAL A 1 183 ? -26.775 -2.712 17.631 1.00 65.44 183 VAL A C 1
ATOM 1450 O O . VAL A 1 183 ? -27.186 -3.156 16.557 1.00 65.44 183 VAL A O 1
ATOM 1453 N N . LYS A 1 184 ? -25.510 -2.339 17.823 1.00 60.38 184 LYS A N 1
ATOM 1454 C CA . LYS A 1 184 ? -24.440 -2.538 16.850 1.00 60.38 184 LYS A CA 1
ATOM 1455 C C . LYS A 1 184 ? -23.658 -3.796 17.177 1.00 60.38 184 LYS A C 1
ATOM 1457 O O . LYS A 1 184 ? -23.420 -4.127 18.338 1.00 60.38 184 LYS A O 1
ATOM 1462 N N . CYS A 1 185 ? -23.244 -4.485 16.121 1.00 55.59 185 CYS A N 1
ATOM 1463 C CA . CYS A 1 185 ? -22.478 -5.712 16.216 1.00 55.59 185 CYS A CA 1
ATOM 1464 C C . CYS A 1 185 ? -21.212 -5.607 15.363 1.00 55.59 185 CYS A C 1
ATOM 1466 O O . CYS A 1 185 ? -21.282 -5.372 14.156 1.00 55.59 185 CYS A O 1
ATOM 1468 N N . ILE A 1 186 ? -20.057 -5.810 15.991 1.00 67.44 186 ILE A N 1
ATOM 1469 C CA . ILE A 1 186 ? -18.763 -5.942 15.327 1.00 67.44 186 ILE A CA 1
ATOM 1470 C C . ILE A 1 186 ? -18.373 -7.413 15.412 1.00 67.44 186 ILE A C 1
ATOM 1472 O O . ILE A 1 186 ? -18.111 -7.927 16.499 1.00 67.44 186 ILE A O 1
ATOM 1476 N N . LYS A 1 187 ? -18.316 -8.089 14.262 1.00 67.44 187 LYS A N 1
ATOM 1477 C CA . LYS A 1 187 ? -17.838 -9.471 14.161 1.00 67.44 187 LYS A CA 1
ATOM 1478 C C . LYS A 1 187 ? -16.553 -9.509 13.359 1.00 67.44 187 LYS A C 1
ATOM 1480 O O . LYS A 1 187 ? -16.501 -9.043 12.226 1.00 67.44 187 LYS A O 1
ATOM 1485 N N . PHE A 1 188 ? -15.535 -10.115 13.944 1.00 67.81 188 PHE A N 1
ATOM 1486 C CA . PHE A 1 188 ? -14.274 -10.411 13.295 1.00 67.81 188 PHE A CA 1
ATOM 1487 C C . PHE A 1 188 ? -14.010 -11.907 13.432 1.00 67.81 188 PHE A C 1
ATOM 1489 O O . PHE A 1 188 ? -13.995 -12.439 14.538 1.00 67.81 188 PHE A O 1
ATOM 1496 N N . ARG A 1 189 ? -13.813 -12.596 12.309 1.00 58.81 189 ARG A N 1
ATOM 1497 C CA . ARG A 1 189 ? -13.411 -14.003 12.288 1.00 58.81 189 ARG A CA 1
ATOM 1498 C C . ARG A 1 189 ? -12.188 -14.152 11.407 1.00 58.81 189 ARG A C 1
ATOM 1500 O O . ARG A 1 189 ? -12.205 -13.738 10.251 1.00 58.81 189 ARG A O 1
ATOM 1507 N N . ARG A 1 190 ? -11.148 -14.768 11.956 1.00 57.47 190 ARG A N 1
ATOM 1508 C CA . ARG A 1 190 ? -9.968 -15.212 11.223 1.00 57.47 190 ARG A CA 1
ATOM 1509 C C . ARG A 1 190 ? -10.018 -16.732 11.131 1.00 57.47 190 ARG A C 1
ATOM 1511 O O . ARG A 1 190 ? -9.783 -17.412 12.129 1.00 57.47 190 ARG A O 1
ATOM 1518 N N . PHE A 1 191 ? -10.343 -17.239 9.945 1.00 51.25 191 PHE A N 1
ATOM 1519 C CA . PHE A 1 191 ? -10.250 -18.663 9.628 1.00 51.25 191 PHE A CA 1
ATOM 1520 C C . PHE A 1 191 ? -8.818 -18.993 9.170 1.00 51.25 191 PHE A C 1
ATOM 1522 O O . PHE A 1 191 ? -8.229 -18.175 8.452 1.00 51.25 191 PHE A O 1
ATOM 1529 N N . PRO A 1 192 ? -8.233 -20.137 9.570 1.00 47.66 192 PRO A N 1
ATOM 1530 C CA . PRO A 1 192 ? -7.139 -20.729 8.815 1.00 47.66 192 PRO A CA 1
ATOM 1531 C C . PRO A 1 192 ? -7.651 -21.014 7.400 1.00 47.66 192 PRO A C 1
ATOM 1533 O O . PRO A 1 192 ? -8.829 -21.315 7.211 1.00 47.66 192 PRO A O 1
ATOM 1536 N N . CYS A 1 193 ? -6.796 -20.803 6.404 1.00 40.09 193 CYS A N 1
ATOM 1537 C CA . CYS A 1 193 ? -7.131 -21.115 5.023 1.00 40.09 193 CYS A CA 1
ATOM 1538 C C . CYS A 1 193 ? -7.386 -22.621 4.921 1.00 40.09 193 CYS A C 1
ATOM 1540 O O . CYS A 1 193 ? -6.462 -23.389 5.155 1.00 40.09 193 CYS A O 1
ATOM 1542 N N . ASP A 1 194 ? -8.607 -23.028 4.579 1.00 38.72 194 ASP A N 1
ATOM 1543 C CA . ASP A 1 194 ? -8.861 -24.409 4.176 1.00 38.72 194 ASP A CA 1
ATOM 1544 C C . ASP A 1 194 ? -8.160 -24.640 2.824 1.00 38.72 194 ASP A C 1
ATOM 1546 O O . ASP A 1 194 ? -8.466 -23.962 1.837 1.00 38.72 194 ASP A O 1
ATOM 1550 N N . GLU A 1 195 ? -7.190 -25.556 2.789 1.00 38.09 195 GLU A N 1
ATOM 1551 C CA . GLU A 1 195 ? -6.628 -26.082 1.543 1.00 38.09 195 GLU A CA 1
ATOM 1552 C C . GLU A 1 195 ? -7.669 -26.986 0.858 1.00 38.09 195 GLU A C 1
ATOM 1554 O O . GLU A 1 195 ? -8.141 -27.959 1.446 1.00 38.09 195 GLU A O 1
ATOM 1559 N N . ASN A 1 196 ? -8.020 -26.663 -0.390 1.00 33.38 196 ASN A N 1
ATOM 1560 C CA . ASN A 1 196 ? -8.623 -27.577 -1.367 1.00 33.38 196 ASN A CA 1
ATOM 1561 C C . ASN A 1 196 ? -8.068 -27.256 -2.755 1.00 33.38 196 ASN A C 1
ATOM 1563 O O . ASN A 1 196 ? -8.119 -26.064 -3.140 1.00 33.38 196 ASN A O 1
#

InterPro domains:
  IPR027417 P-loop containing nucleoside triphosphate hydrolase [G3DSA:3.40.50.300] (5-116)

Foldseek 3Di:
DDDDDPPPDADAAEDEDPPLCPLVVLLVCCLVVVAAAEEADPVVQVVSCVVSVVVVSNSHHYYYPVNQVDPPDDHDPDHHYDPVQVNVCVVVVHHDPDDDGDHPHYHYSVNVDDDDDDDDDQDPDDQWDWDDPDPVDDIFIAGSNRTAPQWDDWDWDWDDDDPDWDIKTWTWTWGQDPVVRDIDIDIDIDDTDDDD

Sequence (196 aa):
MLSDHEKQFFPKVFVGSRKSGKTTALLQRAEETKIPILTHDENMKSYLKSEAKRRGHENVKVLTVNDLHKDGRRKPEKVIVDEAQLMLERLLGTRMDCFSATSYDIVTSDTLDFQGGDDGQPSNAPLLVIEVQDMESVPVVRYKGETLTGKVQVGYEWETKGCDDLGKHSLSLEYFDQDQQSVKCIKFRRFPCDEN

Radius of gyration: 22.35 Å; chains: 1; bounding box: 55×51×62 Å

Secondary structure (DSSP, 8-state):
--------PPPPEEE-STTSSHHHHHHHHHHHH-PPEEESSHHHHHHHHHHHHHTT-TT--EEEHHHHHSTTPPPPS--EESSHHHHHHHHHTS--S------S-EEEGGG----SSS--------SEEEE-SSTTSPPEEEETTEE--SEEEEEEEEPPP-SSSPPPEEEEEEEEETTTTEEEEEEEEEPPPPP-